Protein AF-A0A512B9Q3-F1 (afdb_monomer_lite)

Organism: NCBI:txid670293

Foldseek 3Di:
DVVVVLVVVVVVLVVVVVVVVVVCPDDDDDDPPPVVVVVSVVVVVVSVVVVVVVVVVVVVVVVVVVVVVVVVVVVVVPPPPPPPPPPPPDPVVVVVVVVVVVVVVVVVVVVVVVVVVVVVVVVVVVVVVCCVPPDPVSVVVVVVLVVVCVVPVVVSVVVVVVVVVVVVVVVVVVVVVVVVVVVVVVVVVVVVVVD

Secondary structure (DSSP, 8-state):
-HHHHHHHHHHHHHHHHHHHHHHTTS---SSSHHHHHHHHHHHHHHHHHHHHHHHHHHHHHHHHHHHHHHHHHHHHHT------------HHHHHHHHHHHHHHHHHHHHHHHHHHHHHHHHHHHHHHHHHHHS-HHHHHHHHHHHHHHHH-HHHHHHHHHHHHHHHHHHHHHHHHHHHHHHHHHHHHHHHHHT-

Structure (mmCIF, N/CA/C/O backbone):
data_AF-A0A512B9Q3-F1
#
_entry.id   AF-A0A512B9Q3-F1
#
loop_
_atom_site.group_PDB
_atom_site.id
_atom_site.type_symbol
_atom_site.label_atom_id
_atom_site.label_alt_id
_atom_site.label_comp_id
_atom_site.label_asym_id
_atom_site.label_entity_id
_atom_site.label_seq_id
_atom_site.pdbx_PDB_ins_code
_atom_site.Cartn_x
_atom_site.Cartn_y
_atom_site.Cartn_z
_atom_site.occupancy
_atom_site.B_iso_or_equiv
_atom_site.auth_seq_id
_atom_site.auth_comp_id
_atom_site.auth_asym_id
_atom_site.auth_atom_id
_atom_site.pdbx_PDB_model_num
ATOM 1 N N . MET A 1 1 ? 16.830 -40.766 -75.703 1.00 43.88 1 MET A N 1
ATOM 2 C CA . MET A 1 1 ? 15.771 -41.169 -76.665 1.00 43.88 1 MET A CA 1
ATOM 3 C C . MET A 1 1 ? 16.214 -41.085 -78.126 1.00 43.88 1 MET A C 1
ATOM 5 O O . MET A 1 1 ? 15.901 -42.007 -78.856 1.00 43.88 1 MET A O 1
ATOM 9 N N . SER A 1 2 ? 16.950 -40.052 -78.558 1.00 52.31 2 SER A N 1
ATOM 10 C CA . SER A 1 2 ? 17.391 -39.891 -79.963 1.00 52.31 2 SER A CA 1
ATOM 11 C C . SER A 1 2 ? 18.320 -41.014 -80.485 1.00 52.31 2 SER A C 1
ATOM 13 O O . SER A 1 2 ? 18.132 -41.499 -81.596 1.00 52.31 2 SER A O 1
ATOM 15 N N . GLU A 1 3 ? 19.253 -41.507 -79.665 1.00 50.19 3 GLU A N 1
ATOM 16 C CA . GLU A 1 3 ? 20.254 -42.517 -80.067 1.00 50.19 3 GLU A CA 1
ATOM 17 C C . GLU A 1 3 ? 19.651 -43.897 -80.381 1.00 50.19 3 GLU A C 1
ATOM 19 O O . GLU A 1 3 ? 20.016 -44.528 -81.366 1.00 50.19 3 GLU A O 1
ATOM 24 N N . VAL A 1 4 ? 18.645 -44.318 -79.606 1.00 58.59 4 VAL A N 1
ATOM 25 C CA . VAL A 1 4 ? 17.930 -45.589 -79.820 1.00 58.59 4 VAL A CA 1
ATOM 26 C C . VAL A 1 4 ? 17.150 -45.568 -81.137 1.00 58.59 4 VAL A C 1
ATOM 28 O O . VAL A 1 4 ? 17.077 -46.576 -81.832 1.00 58.59 4 VAL A O 1
ATOM 31 N N . VAL A 1 5 ? 16.593 -44.410 -81.504 1.00 59.00 5 VAL A N 1
ATOM 32 C CA . VAL A 1 5 ? 15.842 -44.242 -82.756 1.00 59.00 5 VAL A CA 1
ATOM 33 C C . VAL A 1 5 ? 16.787 -44.243 -83.956 1.00 59.00 5 VAL A C 1
ATOM 35 O O . VAL A 1 5 ? 16.483 -44.876 -84.962 1.00 59.00 5 VAL A O 1
ATOM 38 N N . LEU A 1 6 ? 17.947 -43.589 -83.846 1.00 63.03 6 LEU A N 1
ATOM 39 C CA . LEU A 1 6 ? 18.934 -43.568 -84.924 1.00 63.03 6 LEU A CA 1
ATOM 40 C C . LEU A 1 6 ? 19.531 -44.962 -85.166 1.00 63.03 6 LEU A C 1
ATOM 42 O O . LEU A 1 6 ? 19.603 -45.402 -86.310 1.00 63.03 6 LEU A O 1
ATOM 46 N N . GLN A 1 7 ? 19.877 -45.678 -84.092 1.00 66.00 7 GLN A N 1
ATOM 47 C CA . GLN A 1 7 ? 20.380 -47.050 -84.171 1.00 66.00 7 GLN A CA 1
ATOM 48 C C . GLN A 1 7 ? 19.337 -47.988 -84.797 1.00 66.00 7 GLN A C 1
ATOM 50 O O . GLN A 1 7 ? 19.653 -48.742 -85.711 1.00 66.00 7 GLN A O 1
ATOM 55 N N . ALA A 1 8 ? 18.067 -47.862 -84.399 1.00 67.06 8 ALA A N 1
ATOM 56 C CA . ALA A 1 8 ? 16.981 -48.655 -84.969 1.00 67.06 8 ALA A CA 1
ATOM 57 C C . ALA A 1 8 ? 16.758 -48.385 -86.469 1.00 67.06 8 ALA A C 1
ATOM 59 O O . ALA A 1 8 ? 16.378 -49.296 -87.202 1.00 67.06 8 ALA A O 1
ATOM 60 N N . ILE A 1 9 ? 16.989 -47.157 -86.946 1.00 68.50 9 ILE A N 1
ATOM 61 C CA . ILE A 1 9 ? 16.903 -46.831 -88.377 1.00 68.50 9 ILE A CA 1
ATOM 62 C C . ILE A 1 9 ? 18.059 -47.482 -89.149 1.00 68.50 9 ILE A C 1
ATOM 64 O O . ILE A 1 9 ? 17.819 -48.040 -90.219 1.00 68.50 9 ILE A O 1
ATOM 68 N N . VAL A 1 10 ? 19.280 -47.468 -88.603 1.00 71.69 10 VAL A N 1
ATOM 69 C CA . VAL A 1 10 ? 20.444 -48.125 -89.226 1.00 71.69 10 VAL A CA 1
ATOM 70 C C . VAL A 1 10 ? 20.232 -49.639 -89.322 1.00 71.69 10 VAL A C 1
ATOM 72 O O . VAL A 1 10 ? 20.366 -50.195 -90.411 1.00 71.69 10 VAL A O 1
ATOM 75 N N . ASP A 1 11 ? 19.786 -50.283 -88.241 1.00 73.25 11 ASP A N 1
ATOM 76 C CA . ASP A 1 11 ? 19.547 -51.733 -88.214 1.00 73.25 11 ASP A CA 1
ATOM 77 C C . ASP A 1 11 ? 18.433 -52.152 -89.197 1.00 73.25 11 ASP A C 1
ATOM 79 O O . ASP A 1 11 ? 18.493 -53.207 -89.836 1.00 73.25 11 ASP A O 1
ATOM 83 N N . LYS A 1 12 ? 17.395 -51.316 -89.363 1.00 70.56 12 LYS A N 1
ATOM 84 C CA . LYS A 1 12 ? 16.321 -51.566 -90.340 1.00 70.56 12 LYS A CA 1
ATOM 85 C C . LYS A 1 12 ? 16.788 -51.393 -91.783 1.00 70.56 12 LYS A C 1
ATOM 87 O O . LYS A 1 12 ? 16.313 -52.133 -92.641 1.00 70.56 12 LYS A O 1
ATOM 92 N N . LEU A 1 13 ? 17.703 -50.464 -92.058 1.00 66.62 13 LEU A N 1
ATOM 93 C CA . LEU A 1 13 ? 18.299 -50.311 -93.388 1.00 66.62 13 LEU A CA 1
ATOM 94 C C . LEU A 1 13 ? 19.193 -51.501 -93.752 1.00 66.62 13 LEU A C 1
ATOM 96 O O . LEU A 1 13 ? 19.110 -51.990 -94.876 1.00 66.62 13 LEU A O 1
ATOM 100 N N . GLU A 1 14 ? 19.981 -52.010 -92.806 1.00 71.44 14 GLU A N 1
ATOM 101 C CA . GLU A 1 14 ? 20.827 -53.189 -93.023 1.00 71.44 14 GLU A CA 1
ATOM 102 C C . GLU A 1 14 ? 19.984 -54.446 -93.304 1.00 71.44 14 GLU A C 1
ATOM 104 O O . GLU A 1 14 ? 20.275 -55.218 -94.217 1.00 71.44 14 GLU A O 1
ATOM 109 N N . ALA A 1 15 ? 18.851 -54.605 -92.611 1.00 70.56 15 ALA A N 1
ATOM 110 C CA . ALA A 1 15 ? 17.899 -55.677 -92.902 1.00 70.56 15 ALA A CA 1
ATOM 111 C C . ALA A 1 15 ? 17.284 -55.577 -94.316 1.00 70.56 15 ALA A C 1
ATOM 113 O O . ALA A 1 15 ? 17.034 -56.604 -94.951 1.00 70.56 15 ALA A O 1
ATOM 114 N N . ILE A 1 16 ? 17.050 -54.359 -94.821 1.00 67.56 16 ILE A N 1
ATOM 115 C CA . ILE A 1 16 ? 16.538 -54.117 -96.182 1.00 67.56 16 ILE A CA 1
ATOM 116 C C . ILE A 1 16 ? 17.620 -54.391 -97.236 1.00 67.56 16 ILE A C 1
ATOM 118 O O . ILE A 1 16 ? 17.315 -54.981 -98.270 1.00 67.56 16 ILE A O 1
ATOM 122 N N . GLU A 1 17 ? 18.878 -54.032 -96.970 1.00 67.56 17 GLU A N 1
ATOM 123 C CA . GLU A 1 17 ? 20.028 -54.342 -97.831 1.00 67.56 17 GLU A CA 1
ATOM 124 C C . GLU A 1 17 ? 20.200 -55.861 -97.998 1.00 67.56 17 GLU A C 1
ATOM 126 O O . GLU A 1 17 ? 20.280 -56.367 -99.120 1.00 67.56 17 GLU A O 1
ATOM 131 N N . ILE A 1 18 ? 20.136 -56.611 -96.894 1.00 70.12 18 ILE A N 1
ATOM 132 C CA . ILE A 1 18 ? 20.198 -58.079 -96.912 1.00 70.12 18 ILE A CA 1
ATOM 133 C C . ILE A 1 18 ? 18.991 -58.676 -97.658 1.00 70.12 18 ILE A C 1
ATOM 135 O O . ILE A 1 18 ? 19.144 -59.641 -98.411 1.00 70.12 18 ILE A O 1
ATOM 139 N N . ALA A 1 19 ? 17.791 -58.110 -97.489 1.00 64.94 19 ALA A N 1
ATOM 140 C CA . ALA A 1 19 ? 16.592 -58.563 -98.197 1.00 64.94 19 ALA A CA 1
ATOM 141 C C . ALA A 1 19 ? 16.677 -58.318 -99.716 1.00 64.94 19 ALA A C 1
ATOM 143 O O . ALA A 1 19 ? 16.311 -59.200 -100.494 1.00 64.94 19 ALA A O 1
ATOM 144 N N . LEU A 1 20 ? 17.218 -57.171 -100.139 1.00 61.47 20 LEU A N 1
ATOM 145 C CA . LEU A 1 20 ? 17.446 -56.835 -101.548 1.00 61.47 20 LEU A CA 1
ATOM 146 C C . LEU A 1 20 ? 18.509 -57.732 -102.191 1.00 61.47 20 LEU A C 1
ATOM 148 O O . LEU A 1 20 ? 18.285 -58.248 -103.285 1.00 61.47 20 LEU A O 1
ATOM 152 N N . LEU A 1 21 ? 19.616 -57.995 -101.490 1.00 61.91 21 LEU A N 1
ATOM 153 C CA . LEU A 1 21 ? 20.649 -58.929 -101.954 1.00 61.91 21 LEU A CA 1
ATOM 154 C C . LEU A 1 21 ? 20.102 -60.356 -102.107 1.00 61.91 21 LEU A C 1
ATOM 156 O O . LEU A 1 21 ? 20.464 -61.067 -103.043 1.00 61.91 21 LEU A O 1
ATOM 160 N N . LYS A 1 22 ? 19.181 -60.774 -101.229 1.00 59.09 22 LYS A N 1
ATOM 161 C CA . LYS A 1 22 ? 18.529 -62.088 -101.317 1.00 59.09 22 LYS A CA 1
ATOM 162 C C . LYS A 1 22 ? 17.537 -62.172 -102.486 1.00 59.09 22 LYS A C 1
ATOM 164 O O . LYS A 1 22 ? 17.421 -63.230 -103.104 1.00 59.09 22 LYS A O 1
ATOM 169 N N . GLN A 1 23 ? 16.865 -61.069 -102.824 1.00 50.94 23 GLN A N 1
ATOM 170 C CA . GLN A 1 23 ? 15.903 -60.985 -103.930 1.00 50.94 23 GLN A CA 1
ATOM 171 C C . GLN A 1 23 ? 16.568 -60.983 -105.323 1.00 50.94 23 GLN A C 1
ATOM 173 O O . GLN A 1 23 ? 15.924 -61.334 -106.307 1.00 50.94 23 GLN A O 1
ATOM 178 N N . GLN A 1 24 ? 17.869 -60.688 -105.407 1.00 49.75 24 GLN A N 1
ATOM 179 C CA . GLN A 1 24 ? 18.660 -60.641 -106.647 1.00 49.75 24 GLN A CA 1
ATOM 180 C C . GLN A 1 24 ? 19.065 -62.030 -107.208 1.00 49.75 24 GLN A C 1
ATOM 182 O O . GLN A 1 24 ? 19.808 -62.111 -108.182 1.00 49.75 24 GLN A O 1
ATOM 187 N N . THR A 1 25 ? 18.582 -63.139 -106.626 1.00 46.28 25 THR A N 1
ATOM 188 C CA . THR A 1 25 ? 18.919 -64.521 -107.042 1.00 46.28 25 THR A CA 1
ATOM 189 C C . THR A 1 25 ? 17.957 -65.161 -108.059 1.00 46.28 25 THR A C 1
ATOM 191 O O . THR A 1 25 ? 18.023 -66.370 -108.277 1.00 46.28 25 THR A O 1
ATOM 194 N N . MET A 1 26 ? 17.105 -64.390 -108.749 1.00 39.09 26 MET A N 1
ATOM 195 C CA . MET A 1 26 ? 16.390 -64.873 -109.944 1.00 39.09 26 MET A CA 1
ATOM 196 C C . MET A 1 26 ? 16.420 -63.851 -111.092 1.00 39.09 26 MET A C 1
ATOM 198 O O . MET A 1 26 ? 16.379 -62.650 -110.829 1.00 39.09 26 MET A O 1
ATOM 202 N N . PRO A 1 27 ? 16.550 -64.312 -112.353 1.00 49.66 27 PRO A N 1
ATOM 203 C CA . PRO A 1 27 ? 17.085 -63.504 -113.440 1.00 49.66 27 PRO A CA 1
ATOM 204 C C . PRO A 1 27 ? 15.973 -62.757 -114.178 1.00 49.66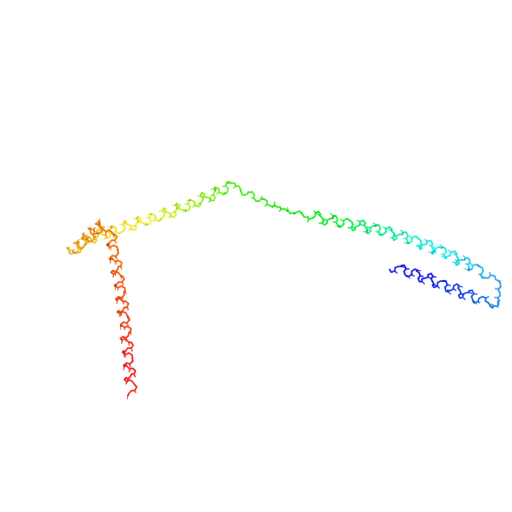 27 PRO A C 1
ATOM 206 O O . PRO A 1 27 ? 14.910 -63.330 -114.395 1.00 49.66 27 PRO A O 1
ATOM 209 N N . ILE A 1 28 ? 16.237 -61.511 -114.578 1.00 38.53 28 ILE A N 1
ATOM 210 C CA . ILE A 1 28 ? 15.938 -60.912 -115.894 1.00 38.53 28 ILE A CA 1
ATOM 211 C C . ILE A 1 28 ? 16.312 -59.417 -115.848 1.00 38.53 28 ILE A C 1
ATOM 213 O O . ILE A 1 28 ? 15.937 -58.692 -114.930 1.00 38.53 28 ILE A O 1
ATOM 217 N N . ASP A 1 29 ? 17.023 -59.026 -116.902 1.00 45.59 29 ASP A N 1
ATOM 218 C CA . ASP A 1 29 ? 17.392 -57.701 -117.407 1.00 45.59 29 ASP A CA 1
ATOM 219 C C . ASP A 1 29 ? 18.438 -56.851 -116.664 1.00 45.59 29 ASP A C 1
ATOM 221 O O . ASP A 1 29 ? 18.228 -56.241 -115.611 1.00 45.59 29 ASP A O 1
ATOM 225 N N . ASP A 1 30 ? 19.596 -56.815 -117.318 1.00 54.69 30 ASP A N 1
ATOM 226 C CA . ASP A 1 30 ? 20.801 -56.067 -117.020 1.00 54.69 30 ASP A CA 1
ATOM 227 C C . ASP A 1 30 ? 20.596 -54.573 -117.308 1.00 54.69 30 ASP A C 1
ATOM 229 O O . ASP A 1 30 ? 20.350 -54.198 -118.445 1.00 54.69 30 ASP A O 1
ATOM 233 N N . GLU A 1 31 ? 20.702 -53.730 -116.270 1.00 53.59 31 GLU A N 1
ATOM 234 C CA . GLU A 1 31 ? 21.380 -52.406 -116.277 1.00 53.59 31 GLU A CA 1
ATOM 235 C C . GLU A 1 31 ? 21.016 -51.536 -115.057 1.00 53.59 31 GLU A C 1
ATOM 237 O O . GLU A 1 31 ? 21.738 -50.602 -114.707 1.00 53.59 31 GLU A O 1
ATOM 242 N N . VAL A 1 32 ? 19.955 -51.867 -114.317 1.00 53.91 32 VAL A N 1
ATOM 243 C CA . VAL A 1 32 ? 19.496 -51.073 -113.159 1.00 53.91 32 VAL A CA 1
ATOM 244 C C . VAL A 1 32 ? 20.139 -51.403 -111.779 1.00 53.91 32 VAL A C 1
ATOM 246 O O . VAL A 1 32 ? 20.160 -50.498 -110.939 1.00 53.91 32 VAL A O 1
ATOM 249 N N . PRO A 1 33 ? 20.761 -52.572 -111.474 1.00 54.31 33 PRO A N 1
ATOM 250 C CA . PRO A 1 33 ? 21.108 -52.899 -110.075 1.00 54.31 33 PRO A CA 1
ATOM 251 C C . PRO A 1 33 ? 22.341 -52.199 -109.474 1.00 54.31 33 PRO A C 1
ATOM 253 O O . PRO A 1 33 ? 22.477 -52.142 -108.255 1.00 54.31 33 PRO A O 1
ATOM 256 N N . ARG A 1 34 ? 23.282 -51.685 -110.282 1.00 54.81 34 ARG A N 1
ATOM 257 C CA . ARG A 1 34 ? 24.539 -51.106 -109.750 1.00 54.81 34 ARG A CA 1
ATOM 258 C C . ARG A 1 34 ? 24.396 -49.654 -109.297 1.00 54.81 34 ARG A C 1
ATOM 260 O O . ARG A 1 34 ? 25.050 -49.239 -108.347 1.00 54.81 34 ARG A O 1
ATOM 267 N N . SER A 1 35 ? 23.525 -48.881 -109.946 1.00 56.81 35 SER A N 1
ATOM 268 C CA . SER A 1 35 ? 23.349 -47.457 -109.628 1.00 56.81 35 SER A CA 1
ATOM 269 C C . SER A 1 35 ? 22.610 -47.228 -108.304 1.00 56.81 35 SER A C 1
ATOM 271 O O . SER A 1 35 ? 22.825 -46.214 -107.641 1.00 56.81 35 SER A O 1
ATOM 273 N N . THR A 1 36 ? 21.764 -48.176 -107.895 1.00 56.41 36 THR A N 1
ATOM 274 C CA . THR A 1 36 ? 21.015 -48.135 -106.635 1.00 56.41 36 THR A CA 1
ATOM 275 C C . THR A 1 36 ? 21.877 -48.547 -105.445 1.00 56.41 36 THR A C 1
ATOM 277 O O . THR A 1 36 ? 21.804 -47.886 -104.413 1.00 56.41 36 THR A O 1
ATOM 280 N N . LEU A 1 37 ? 22.760 -49.541 -105.602 1.00 59.69 37 LEU A N 1
ATOM 281 C CA . LEU A 1 37 ? 23.738 -49.930 -104.576 1.00 59.69 37 LEU A CA 1
ATOM 282 C C . LEU A 1 37 ? 24.722 -48.796 -104.258 1.00 59.69 37 LEU A C 1
ATOM 284 O O . LEU A 1 37 ? 24.923 -48.473 -103.092 1.00 59.69 37 LEU A O 1
ATOM 288 N N . ILE A 1 38 ? 25.249 -48.115 -105.280 1.00 63.12 38 ILE A N 1
ATOM 289 C CA . ILE A 1 38 ? 26.175 -46.983 -105.090 1.00 63.12 38 ILE A CA 1
ATOM 290 C C . ILE A 1 38 ? 25.481 -45.809 -104.380 1.00 63.12 38 ILE A C 1
ATOM 292 O O . ILE A 1 38 ? 26.069 -45.165 -103.513 1.00 63.12 38 ILE A O 1
ATOM 296 N N . LYS A 1 39 ? 24.209 -45.535 -104.704 1.00 64.19 39 LYS A N 1
ATOM 297 C CA . LYS A 1 39 ? 23.420 -44.500 -104.013 1.00 64.19 39 LYS A CA 1
ATOM 298 C C . LYS A 1 39 ? 23.115 -44.877 -102.563 1.00 64.19 39 LYS A C 1
ATOM 300 O O . LYS A 1 39 ? 23.088 -43.996 -101.710 1.00 64.19 39 LYS A O 1
ATOM 305 N N . LEU A 1 40 ? 22.907 -46.162 -102.280 1.00 64.50 40 LEU A N 1
ATOM 306 C CA . LEU A 1 40 ? 22.665 -46.655 -100.927 1.00 64.50 40 LEU A CA 1
ATOM 307 C C . LEU A 1 40 ? 23.931 -46.563 -100.065 1.00 64.50 40 LEU A C 1
ATOM 309 O O . LEU A 1 40 ? 23.864 -46.116 -98.923 1.00 64.50 40 LEU A O 1
ATOM 313 N N . GLU A 1 41 ? 25.088 -46.909 -100.626 1.00 66.00 41 GLU A N 1
ATOM 314 C CA . GLU A 1 41 ? 26.382 -46.809 -99.948 1.00 66.00 41 GLU A CA 1
ATOM 315 C C . GLU A 1 41 ? 26.772 -45.344 -99.686 1.00 66.00 41 GLU A C 1
ATOM 317 O O . GLU A 1 41 ? 27.179 -44.994 -98.574 1.00 66.00 41 GLU A O 1
ATOM 322 N N . ALA A 1 42 ? 26.526 -44.456 -100.657 1.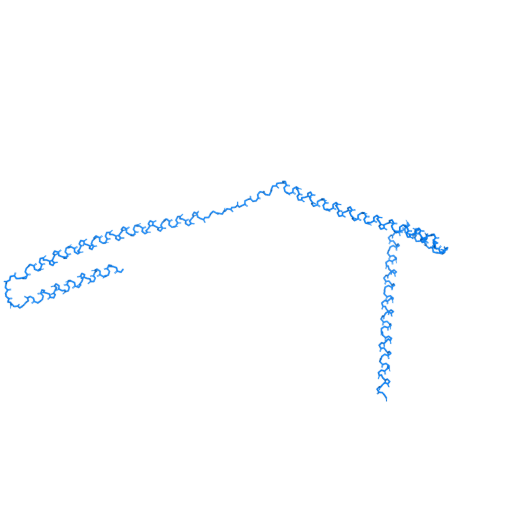00 68.69 42 ALA A N 1
ATOM 323 C CA . ALA A 1 42 ? 26.674 -43.014 -100.475 1.00 68.69 42 ALA A CA 1
ATOM 324 C C . ALA A 1 42 ? 25.764 -42.494 -99.346 1.00 68.69 42 ALA A C 1
ATOM 326 O O . ALA A 1 42 ? 26.239 -41.810 -98.439 1.00 68.69 42 ALA A O 1
ATOM 327 N N . PHE A 1 43 ? 24.492 -42.898 -99.320 1.00 67.94 43 PHE A N 1
ATOM 328 C CA . PHE A 1 43 ? 23.545 -42.488 -98.279 1.00 67.94 43 PHE A CA 1
ATOM 329 C C . PHE A 1 43 ? 23.902 -43.046 -96.888 1.00 67.94 43 PHE A C 1
ATOM 331 O O . PHE A 1 43 ? 23.774 -42.348 -95.882 1.00 67.94 43 PHE A O 1
ATOM 338 N N . LYS A 1 44 ? 24.429 -44.276 -96.813 1.00 67.50 44 LYS A N 1
ATOM 339 C CA . LYS A 1 44 ? 24.964 -44.878 -95.578 1.00 67.50 44 LYS A CA 1
ATOM 340 C C . LYS A 1 44 ? 26.159 -44.087 -95.042 1.00 67.50 44 LYS A C 1
ATOM 342 O O . LYS A 1 44 ? 26.257 -43.869 -93.835 1.00 67.50 44 LYS A O 1
ATOM 347 N N . SER A 1 45 ? 27.040 -43.623 -95.928 1.00 68.00 45 SER A N 1
ATOM 348 C CA . SER A 1 45 ? 28.192 -42.798 -95.548 1.00 68.00 45 SER A CA 1
ATOM 349 C C . SER A 1 45 ? 27.790 -41.394 -95.070 1.00 68.00 45 SER A C 1
ATOM 351 O O . SER A 1 45 ? 28.377 -40.868 -94.125 1.00 68.00 45 SER A O 1
ATOM 353 N N . GLU A 1 46 ? 26.729 -40.814 -95.638 1.00 70.94 46 GLU A N 1
ATOM 354 C CA . GLU A 1 46 ? 26.166 -39.545 -95.167 1.00 70.94 46 GLU A CA 1
ATOM 355 C C . GLU A 1 46 ? 25.493 -39.701 -93.798 1.00 70.94 46 GLU A C 1
ATOM 357 O O . GLU A 1 46 ? 25.714 -38.885 -92.899 1.00 70.94 46 GLU A O 1
ATOM 362 N N . LEU A 1 47 ? 24.737 -40.783 -93.591 1.00 61.56 47 LEU A N 1
ATOM 363 C CA . LEU A 1 47 ? 24.120 -41.099 -92.301 1.00 61.56 47 LEU A CA 1
ATOM 364 C C . LEU A 1 47 ? 25.158 -41.364 -91.209 1.00 61.56 47 LEU A C 1
ATOM 366 O O . LEU A 1 47 ? 24.968 -40.907 -90.082 1.00 61.56 47 LEU A O 1
ATOM 370 N N . SER A 1 48 ? 26.266 -42.042 -91.521 1.00 61.69 48 SER A N 1
ATOM 371 C CA . SER A 1 48 ? 27.343 -42.268 -90.550 1.00 61.69 48 SER A CA 1
ATOM 372 C C . SER A 1 48 ? 28.065 -40.966 -90.187 1.00 61.69 48 SER A C 1
ATOM 374 O O . SER A 1 48 ? 28.365 -40.744 -89.012 1.00 61.69 48 SER A O 1
ATOM 376 N N . MET A 1 49 ? 28.251 -40.049 -91.145 1.00 67.38 49 MET A N 1
ATOM 377 C CA . MET A 1 49 ? 28.772 -38.707 -90.871 1.00 67.38 49 MET A CA 1
ATOM 378 C C . MET A 1 49 ? 27.818 -37.875 -90.008 1.00 67.38 49 MET A C 1
ATOM 380 O O . MET A 1 49 ? 28.263 -37.187 -89.086 1.00 67.38 49 MET A O 1
ATOM 384 N N . ILE A 1 50 ? 26.50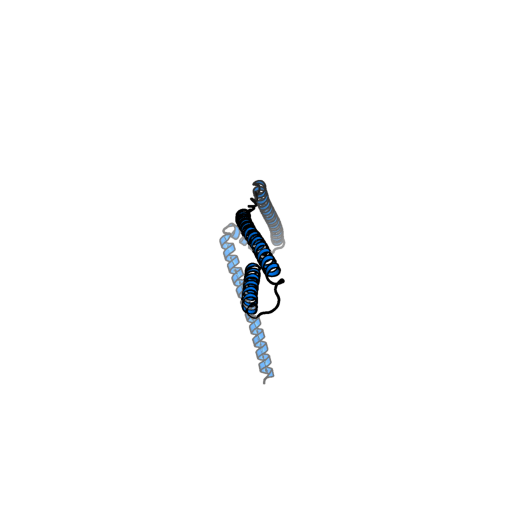9 -37.948 -90.259 1.00 63.56 50 ILE A N 1
ATOM 385 C CA . ILE A 1 50 ? 25.501 -37.262 -89.441 1.00 63.56 50 ILE A CA 1
ATOM 386 C C . ILE A 1 50 ? 25.457 -37.868 -88.033 1.00 63.56 50 ILE A C 1
ATOM 388 O O . ILE A 1 50 ? 25.459 -37.120 -87.056 1.00 63.56 50 ILE A O 1
ATOM 392 N N . ALA A 1 51 ? 25.504 -39.196 -87.906 1.00 61.56 51 ALA A N 1
ATOM 393 C CA . ALA A 1 51 ? 25.568 -39.886 -86.622 1.00 61.56 51 ALA A CA 1
ATOM 394 C C . ALA A 1 51 ? 26.827 -39.493 -85.832 1.00 61.56 51 ALA A C 1
ATOM 396 O O . ALA A 1 51 ? 26.732 -39.169 -84.649 1.00 61.56 51 ALA A O 1
ATOM 397 N N . ALA A 1 52 ? 27.989 -39.423 -86.489 1.00 64.44 52 ALA A N 1
ATOM 398 C CA . ALA A 1 52 ? 29.229 -38.954 -85.876 1.00 64.44 52 ALA A CA 1
ATOM 399 C C . ALA A 1 52 ? 29.122 -37.490 -85.415 1.00 64.44 52 ALA A C 1
ATOM 401 O O . ALA A 1 52 ? 29.515 -37.160 -84.297 1.00 64.44 52 ALA A O 1
ATOM 402 N N . LYS A 1 53 ? 28.518 -36.613 -86.225 1.00 65.44 53 LYS A N 1
ATOM 403 C CA . LYS A 1 53 ? 28.316 -35.196 -85.887 1.00 65.44 53 LYS A CA 1
ATOM 404 C C . LYS A 1 53 ? 27.339 -34.998 -84.720 1.00 65.44 53 LYS A C 1
ATOM 406 O O . LYS A 1 53 ? 27.563 -34.130 -83.878 1.00 65.44 53 LYS A O 1
ATOM 411 N N . VAL A 1 54 ? 26.292 -35.819 -84.633 1.00 62.84 54 VAL A N 1
ATOM 412 C CA . VAL A 1 54 ? 25.355 -35.844 -83.496 1.00 62.84 54 VAL A CA 1
ATOM 413 C C . VAL A 1 54 ? 26.044 -36.366 -82.233 1.00 62.84 54 VAL A C 1
ATOM 415 O O . VAL A 1 54 ? 25.869 -35.789 -81.161 1.00 62.84 54 VAL A O 1
ATOM 418 N N . ARG A 1 55 ? 26.892 -37.394 -82.353 1.00 60.03 55 ARG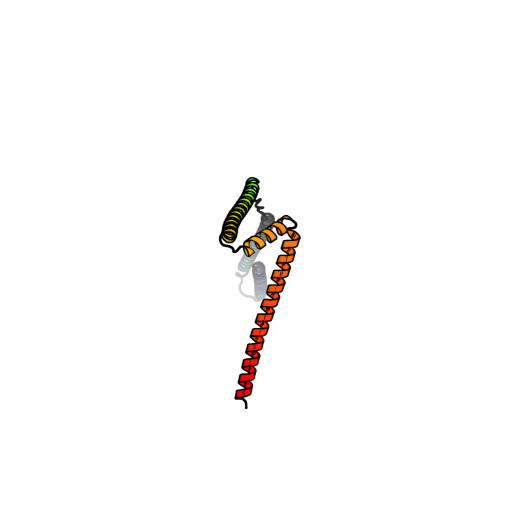 A N 1
ATOM 419 C CA . ARG A 1 55 ? 27.667 -37.946 -81.233 1.00 60.03 55 ARG A CA 1
ATOM 420 C C . ARG A 1 55 ? 28.633 -36.910 -80.640 1.00 60.03 55 ARG A C 1
ATOM 422 O O . ARG A 1 55 ? 28.662 -36.736 -79.426 1.00 60.03 55 ARG A O 1
ATOM 429 N N . ILE A 1 56 ? 29.299 -36.127 -81.493 1.00 60.03 56 ILE A N 1
ATOM 430 C CA . ILE A 1 56 ? 30.160 -34.995 -81.093 1.00 60.03 56 ILE A CA 1
ATOM 431 C C . ILE A 1 56 ? 29.353 -33.872 -80.411 1.00 60.03 56 ILE A C 1
ATOM 433 O O . ILE A 1 56 ? 29.846 -33.197 -79.507 1.00 60.03 56 ILE A O 1
ATOM 437 N N . SER A 1 57 ? 28.094 -33.660 -80.809 1.00 64.31 57 SER A N 1
ATOM 438 C CA . SER A 1 57 ? 27.225 -32.662 -80.171 1.00 64.31 57 SER A CA 1
ATOM 439 C C . SER A 1 57 ? 26.811 -33.054 -78.749 1.00 64.31 57 SER A C 1
ATOM 441 O O . SER A 1 57 ? 26.602 -32.167 -77.924 1.00 64.31 57 SER A O 1
ATOM 443 N N . ASN A 1 58 ? 26.700 -34.350 -78.445 1.00 64.56 58 ASN A N 1
ATOM 444 C CA . ASN A 1 58 ? 26.329 -34.823 -77.109 1.00 64.56 58 ASN A CA 1
ATOM 445 C C . ASN A 1 58 ? 27.474 -34.696 -76.097 1.00 64.56 58 ASN A C 1
ATOM 447 O O . ASN A 1 58 ? 27.217 -34.336 -74.953 1.00 64.56 58 ASN A O 1
ATOM 451 N N . GLU A 1 59 ? 28.730 -34.900 -76.507 1.00 69.06 59 GLU A N 1
ATOM 452 C CA . GLU A 1 59 ? 29.890 -34.638 -75.636 1.00 69.06 59 GLU A CA 1
ATOM 453 C C . GLU A 1 59 ? 29.951 -33.165 -75.215 1.00 69.06 59 GLU A C 1
ATOM 455 O O . GLU A 1 59 ? 30.123 -32.861 -74.037 1.00 69.06 59 GLU A O 1
ATOM 460 N N . ARG A 1 60 ? 29.690 -32.241 -76.151 1.00 67.19 60 ARG A N 1
ATOM 461 C CA . ARG A 1 60 ? 29.611 -30.805 -75.838 1.00 67.19 60 ARG A CA 1
ATOM 462 C C . ARG A 1 60 ? 28.441 -30.461 -74.917 1.00 67.19 60 ARG A C 1
ATOM 464 O O . ARG A 1 60 ? 28.575 -29.580 -74.076 1.00 67.19 60 ARG A O 1
ATOM 471 N N . LEU A 1 61 ? 27.297 -31.132 -75.061 1.00 64.75 61 LEU A N 1
ATOM 472 C CA . LEU A 1 61 ? 26.151 -30.932 -74.167 1.00 64.75 61 LEU A CA 1
ATOM 473 C C . LEU A 1 61 ? 26.429 -31.457 -72.756 1.00 64.75 61 LEU A C 1
ATOM 475 O O . LEU A 1 61 ? 26.031 -30.806 -71.795 1.00 64.75 61 LEU A O 1
ATOM 479 N N . ASN A 1 62 ? 27.144 -32.575 -72.628 1.00 69.75 62 ASN A N 1
ATOM 480 C CA . ASN A 1 62 ? 27.564 -33.101 -71.330 1.00 69.75 62 ASN A CA 1
ATOM 481 C C . ASN A 1 62 ? 28.570 -32.170 -70.642 1.00 69.75 62 ASN A C 1
ATOM 483 O O . ASN A 1 62 ? 28.421 -31.896 -69.457 1.00 69.75 62 ASN A O 1
ATOM 487 N N . GLU A 1 63 ? 29.521 -31.601 -71.388 1.00 76.81 63 GLU A N 1
ATOM 488 C CA . GLU A 1 63 ? 30.460 -30.609 -70.850 1.00 76.81 63 GLU A CA 1
ATOM 489 C C . GLU A 1 63 ? 29.736 -29.333 -70.378 1.00 76.81 63 GLU A C 1
ATOM 491 O O . GLU A 1 63 ? 30.066 -28.755 -69.341 1.00 76.81 63 GLU A O 1
ATOM 496 N N . ILE A 1 64 ? 28.709 -28.893 -71.113 1.00 73.88 64 ILE A N 1
ATOM 497 C CA . ILE A 1 64 ? 27.869 -27.761 -70.699 1.00 73.88 64 ILE A CA 1
ATOM 498 C C . ILE A 1 64 ? 27.069 -28.112 -69.438 1.00 73.88 64 ILE A C 1
ATOM 500 O O . ILE A 1 64 ? 26.960 -27.267 -68.549 1.00 73.88 64 ILE A O 1
ATOM 504 N N . TRP A 1 65 ? 26.547 -29.337 -69.334 1.00 73.06 65 TRP A N 1
ATOM 505 C CA . TRP A 1 65 ? 25.838 -29.813 -68.144 1.00 73.06 65 TRP A CA 1
ATOM 506 C C . TRP A 1 65 ? 26.739 -29.867 -66.910 1.00 73.06 65 TRP A C 1
ATOM 508 O O . TRP A 1 65 ? 26.352 -29.328 -65.877 1.00 73.06 65 TRP A O 1
ATOM 518 N N . GLU A 1 66 ? 27.952 -30.415 -67.018 1.00 77.06 66 GLU A N 1
ATOM 519 C CA . GLU A 1 66 ? 28.920 -30.427 -65.911 1.00 77.06 66 GLU A CA 1
ATOM 520 C C . GLU A 1 66 ? 29.298 -29.011 -65.464 1.00 77.06 66 GLU A C 1
ATOM 522 O O . GLU A 1 66 ? 29.346 -28.713 -64.267 1.00 77.06 66 GLU A O 1
ATOM 527 N N . ARG A 1 67 ? 29.519 -28.096 -66.418 1.00 78.88 67 ARG A N 1
ATOM 528 C CA . ARG A 1 67 ? 29.793 -26.692 -66.090 1.00 78.88 67 ARG A CA 1
ATOM 529 C C . ARG A 1 67 ? 28.602 -26.061 -6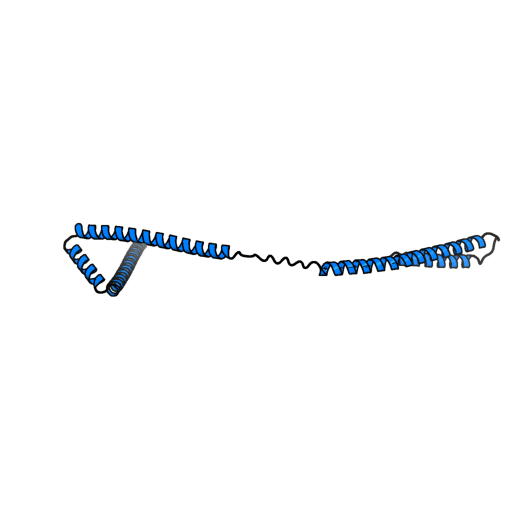5.375 1.00 78.88 67 ARG A C 1
ATOM 531 O O . ARG A 1 67 ? 28.806 -25.388 -64.367 1.00 78.88 67 ARG A O 1
ATOM 538 N N . LEU A 1 68 ? 27.378 -26.287 -65.851 1.00 75.50 68 LEU A N 1
ATOM 539 C CA . LEU A 1 68 ? 26.165 -25.741 -65.242 1.00 75.50 68 LEU A CA 1
ATOM 540 C C . LEU A 1 68 ? 25.974 -26.241 -63.804 1.00 75.50 68 LEU A C 1
ATOM 542 O O . LEU A 1 68 ? 25.693 -25.434 -62.918 1.00 75.50 68 LEU A O 1
ATOM 546 N N . ASP A 1 69 ? 26.206 -27.530 -63.561 1.00 76.00 69 ASP A N 1
ATOM 547 C CA . ASP A 1 69 ? 26.079 -28.135 -62.234 1.00 76.00 69 ASP A CA 1
ATOM 548 C C . ASP A 1 69 ? 27.123 -27.563 -61.258 1.00 76.00 69 ASP A C 1
ATOM 550 O O . ASP A 1 69 ? 26.802 -27.176 -60.132 1.00 76.00 69 ASP A O 1
ATOM 554 N N . SER A 1 70 ? 28.358 -27.348 -61.733 1.00 75.12 70 SER A N 1
ATOM 555 C CA . SER A 1 70 ? 29.415 -26.702 -60.939 1.00 75.12 70 SER A CA 1
ATOM 556 C C . SER A 1 70 ? 29.093 -25.246 -60.564 1.00 75.12 70 SER A C 1
ATOM 558 O O . SER A 1 70 ? 29.432 -24.791 -59.467 1.00 75.12 70 SER A O 1
ATOM 560 N N . TYR A 1 71 ? 28.396 -24.507 -61.437 1.00 68.19 71 TYR A N 1
ATOM 561 C CA . TYR A 1 71 ? 27.957 -23.140 -61.150 1.00 68.19 71 TYR A CA 1
ATOM 562 C C . TYR A 1 71 ? 26.801 -23.095 -60.147 1.00 68.19 71 TYR A C 1
ATOM 564 O O . TYR A 1 71 ? 26.750 -22.169 -59.336 1.00 68.19 71 TYR A O 1
ATOM 572 N N . ILE A 1 72 ? 25.894 -24.075 -60.177 1.00 66.44 72 ILE A N 1
ATOM 573 C CA . ILE A 1 72 ? 24.784 -24.176 -59.220 1.00 66.44 72 ILE A CA 1
ATOM 574 C C . ILE A 1 72 ? 25.322 -24.519 -57.826 1.00 66.44 72 ILE A C 1
ATOM 576 O O . ILE A 1 72 ? 25.010 -23.810 -56.869 1.00 66.44 72 ILE A O 1
ATOM 580 N N . LEU A 1 73 ? 26.220 -25.503 -57.721 1.00 64.12 73 LEU A N 1
ATOM 581 C CA . LEU A 1 73 ? 26.860 -25.888 -56.456 1.00 64.12 73 LEU A CA 1
ATOM 582 C C . LEU A 1 73 ? 27.624 -24.724 -55.807 1.00 64.12 73 LEU A C 1
ATOM 584 O O . LEU A 1 73 ? 27.496 -24.472 -54.610 1.00 64.12 73 LEU A O 1
ATOM 588 N N . LYS A 1 74 ? 28.366 -23.953 -56.611 1.00 64.06 74 LYS A N 1
ATOM 589 C CA . LYS A 1 74 ? 29.115 -22.781 -56.132 1.00 64.06 74 LYS A CA 1
ATOM 590 C C . LYS A 1 74 ? 28.210 -21.615 -55.714 1.00 64.06 74 LYS A C 1
ATOM 592 O O . LYS A 1 74 ? 28.626 -20.752 -54.940 1.00 64.06 74 LYS A O 1
ATOM 597 N N . ARG A 1 75 ? 26.976 -21.565 -56.227 1.00 56.78 75 ARG A N 1
ATOM 598 C CA . ARG A 1 75 ? 25.990 -20.541 -55.866 1.00 56.78 75 ARG A CA 1
ATOM 599 C C . ARG A 1 75 ? 25.391 -20.803 -54.489 1.00 56.78 75 ARG A C 1
ATOM 601 O O . ARG A 1 75 ? 25.277 -19.854 -53.718 1.00 56.78 75 ARG A O 1
ATOM 608 N N . ASP A 1 76 ? 25.064 -22.051 -54.166 1.00 56.91 76 ASP A N 1
ATOM 609 C CA . ASP A 1 76 ? 24.460 -22.399 -52.871 1.00 56.91 76 ASP A CA 1
ATOM 610 C C . ASP A 1 76 ? 25.418 -22.187 -51.689 1.00 56.91 76 ASP A C 1
ATOM 612 O O . ASP A 1 76 ? 24.985 -21.831 -50.592 1.00 56.91 76 ASP A O 1
ATOM 616 N N . GLU A 1 77 ? 26.730 -22.289 -51.911 1.00 57.41 77 GLU A N 1
ATOM 617 C CA . GLU A 1 77 ? 27.736 -22.025 -50.875 1.00 57.41 77 GLU A CA 1
ATOM 618 C C . GLU A 1 77 ? 27.840 -20.527 -50.506 1.00 57.41 77 GLU A C 1
ATOM 620 O O . GLU A 1 77 ? 28.150 -20.175 -49.366 1.00 57.41 77 GLU A O 1
ATOM 625 N N . HIS A 1 78 ? 27.503 -19.623 -51.436 1.00 52.25 78 HIS A N 1
ATOM 626 C CA . HIS A 1 78 ? 27.640 -18.171 -51.263 1.00 52.25 78 HIS A CA 1
ATOM 627 C C . HIS A 1 78 ? 26.370 -17.445 -50.771 1.00 52.25 78 HIS A C 1
ATOM 629 O O . HIS A 1 78 ? 26.410 -16.231 -50.563 1.00 52.25 78 HIS A O 1
ATOM 635 N N . VAL A 1 79 ? 25.256 -18.149 -50.524 1.00 56.00 79 VAL A N 1
ATOM 636 C CA . VAL A 1 79 ? 23.989 -17.558 -50.027 1.00 56.00 79 VAL A CA 1
ATOM 637 C C . VAL A 1 79 ? 23.760 -17.890 -48.544 1.00 56.00 79 VAL A C 1
ATOM 639 O O . VAL A 1 79 ? 22.672 -18.241 -48.100 1.00 56.00 79 VAL A O 1
ATOM 642 N N . LYS A 1 80 ? 24.798 -17.722 -47.722 1.00 54.47 80 LYS A N 1
ATOM 643 C CA . LYS A 1 80 ? 24.662 -17.532 -46.267 1.00 54.47 80 LYS A CA 1
ATOM 644 C C . LYS A 1 80 ? 25.116 -16.127 -45.883 1.00 54.47 80 LYS A C 1
ATOM 646 O O . LYS A 1 80 ? 26.010 -15.941 -45.067 1.00 54.47 80 LYS A O 1
ATOM 651 N N . ASN A 1 81 ? 24.460 -15.114 -46.442 1.00 57.03 81 ASN A N 1
ATOM 652 C CA . ASN A 1 81 ? 24.522 -13.769 -45.875 1.00 57.03 81 ASN A CA 1
ATOM 653 C C . ASN A 1 81 ? 23.633 -13.732 -44.626 1.00 57.03 81 ASN A C 1
ATOM 655 O O . ASN A 1 81 ? 22.497 -13.264 -44.665 1.00 57.03 81 ASN A O 1
ATOM 659 N N . SER A 1 82 ? 24.135 -14.252 -43.504 1.00 55.53 82 SER A N 1
ATOM 660 C CA . SER A 1 82 ? 23.561 -13.939 -42.199 1.00 55.53 82 SER A CA 1
ATOM 661 C C . SER A 1 82 ? 23.836 -12.463 -41.921 1.00 55.53 82 SER A C 1
ATOM 663 O O . SER A 1 82 ? 24.909 -12.099 -41.444 1.00 55.53 82 SER A O 1
ATOM 665 N N . VAL A 1 83 ? 22.884 -11.599 -42.266 1.00 61.47 83 VAL A N 1
ATOM 666 C CA . VAL A 1 83 ? 22.902 -10.193 -41.861 1.00 61.47 83 VAL A CA 1
ATOM 667 C C . VAL A 1 83 ? 22.664 -10.163 -40.353 1.00 61.47 83 VAL A C 1
ATOM 669 O O . VAL A 1 83 ? 21.530 -10.157 -39.877 1.00 61.47 83 VAL A O 1
ATOM 672 N N . THR A 1 84 ? 23.743 -10.202 -39.575 1.00 58.56 84 THR A N 1
ATOM 673 C CA . THR A 1 84 ? 23.705 -9.907 -38.146 1.00 58.56 84 THR A CA 1
ATOM 674 C C . THR A 1 84 ? 23.426 -8.418 -37.982 1.00 58.56 84 THR A C 1
ATOM 676 O O . THR A 1 84 ? 24.325 -7.581 -38.045 1.00 58.56 84 THR A O 1
ATOM 679 N N . TYR A 1 85 ? 22.157 -8.067 -37.771 1.00 59.53 85 TYR A N 1
ATOM 680 C CA . TYR A 1 85 ? 21.778 -6.741 -37.296 1.00 59.53 85 TYR A CA 1
ATOM 681 C C . TYR A 1 85 ? 22.342 -6.556 -35.886 1.00 59.53 85 TYR A C 1
ATOM 683 O O . TYR A 1 85 ? 21.710 -6.899 -34.887 1.00 59.53 85 TYR A O 1
ATOM 691 N N . HIS A 1 86 ? 23.554 -6.020 -35.788 1.00 57.69 86 HIS A N 1
ATOM 692 C CA . HIS A 1 86 ? 24.066 -5.509 -34.529 1.00 57.69 86 HIS A CA 1
ATOM 693 C C . HIS A 1 86 ? 23.247 -4.266 -34.174 1.00 57.69 86 HIS A C 1
ATOM 695 O O . HIS A 1 86 ? 23.573 -3.155 -34.589 1.00 57.69 86 HIS A O 1
ATOM 701 N N . LEU A 1 87 ? 22.154 -4.447 -33.422 1.00 60.91 87 LEU A N 1
ATOM 702 C CA . LEU A 1 87 ? 21.489 -3.339 -32.744 1.00 60.91 87 LEU A CA 1
ATOM 703 C C . LEU A 1 87 ? 22.506 -2.736 -31.769 1.00 60.91 87 LEU A C 1
ATOM 705 O O . LEU A 1 87 ? 22.660 -3.185 -30.631 1.00 60.91 87 LEU A O 1
ATOM 709 N N . HIS A 1 88 ? 23.219 -1.708 -32.221 1.00 61.94 88 HIS A N 1
ATOM 710 C CA . HIS A 1 88 ? 23.968 -0.818 -31.353 1.00 61.94 88 HIS A CA 1
ATOM 711 C C . HIS A 1 88 ? 22.953 -0.051 -30.503 1.00 61.94 88 HIS A C 1
ATOM 713 O O . HIS A 1 88 ? 22.559 1.070 -30.813 1.00 61.94 88 HIS A O 1
ATOM 719 N N . LEU A 1 89 ? 22.490 -0.683 -29.420 1.00 60.78 89 LEU A N 1
ATOM 720 C CA . LEU A 1 89 ? 21.759 -0.010 -28.357 1.00 60.78 89 LEU A CA 1
ATOM 721 C C . LEU A 1 89 ? 22.705 1.032 -27.769 1.00 60.78 89 LEU A C 1
ATOM 723 O O . LEU A 1 89 ? 23.565 0.722 -26.940 1.00 60.78 89 LEU A O 1
ATOM 727 N N . ASN A 1 90 ? 22.576 2.260 -28.269 1.00 77.44 90 ASN A N 1
ATOM 728 C CA . ASN A 1 90 ? 23.384 3.396 -27.870 1.00 77.44 90 ASN A CA 1
ATOM 729 C C . ASN A 1 90 ? 23.411 3.480 -26.346 1.00 77.44 90 ASN A C 1
ATOM 731 O O . ASN A 1 90 ? 22.370 3.419 -25.690 1.00 77.44 90 ASN A O 1
ATOM 735 N N . LYS A 1 91 ? 24.606 3.654 -25.770 1.00 81.31 91 LYS A N 1
ATOM 736 C CA . LYS A 1 91 ? 24.784 3.828 -24.316 1.00 81.31 91 LYS A CA 1
ATOM 737 C C . LYS A 1 91 ? 23.859 4.928 -23.768 1.00 81.31 91 LYS A C 1
ATOM 739 O O . LYS A 1 91 ? 23.330 4.796 -22.671 1.00 81.31 91 LYS A O 1
ATOM 744 N N . SER A 1 92 ? 23.586 5.943 -24.591 1.00 82.25 92 SER A N 1
ATOM 745 C CA . SER A 1 92 ? 22.614 7.011 -24.336 1.00 82.25 92 SER A CA 1
ATOM 746 C C . SER A 1 92 ? 21.187 6.503 -24.072 1.00 82.25 92 SER A C 1
ATOM 748 O O . SER A 1 92 ? 20.550 6.971 -23.135 1.00 82.25 92 SER A O 1
ATOM 750 N N . LEU A 1 93 ? 20.700 5.494 -24.805 1.00 87.19 93 LEU A N 1
ATOM 751 C CA . LEU A 1 93 ? 19.348 4.954 -24.624 1.00 87.19 93 LEU A CA 1
ATOM 752 C C . LEU A 1 93 ? 19.209 4.201 -23.294 1.00 87.19 93 LEU A C 1
ATOM 754 O O . LEU A 1 93 ? 18.181 4.305 -22.634 1.00 87.19 93 LEU A O 1
ATOM 758 N N . ARG A 1 94 ? 20.268 3.511 -22.847 1.00 87.06 94 ARG A N 1
ATOM 759 C CA . ARG A 1 94 ? 20.294 2.867 -21.520 1.00 87.06 94 ARG A CA 1
ATOM 760 C C . ARG A 1 94 ? 20.259 3.896 -20.392 1.00 87.06 94 ARG A C 1
ATOM 762 O O . ARG A 1 94 ? 19.527 3.713 -19.427 1.00 87.06 94 ARG A O 1
ATOM 769 N N . ILE A 1 95 ? 21.022 4.981 -20.534 1.00 91.56 95 ILE A N 1
ATOM 770 C CA . ILE A 1 95 ? 21.038 6.081 -19.560 1.00 91.56 95 ILE A CA 1
ATOM 771 C C . ILE A 1 95 ? 19.675 6.780 -19.530 1.00 91.56 95 ILE A C 1
ATOM 773 O O . ILE A 1 95 ? 19.137 7.013 -18.454 1.00 91.56 95 ILE A O 1
ATOM 777 N N . SER A 1 96 ? 19.087 7.057 -20.696 1.00 93.38 96 SER A N 1
ATOM 778 C CA . SER A 1 96 ? 17.761 7.672 -20.803 1.00 93.38 96 SER A CA 1
ATOM 779 C C . SER A 1 96 ? 16.674 6.799 -20.174 1.00 93.38 96 SER A C 1
ATOM 781 O O . SER A 1 96 ? 15.863 7.309 -19.404 1.00 93.38 96 SER A O 1
ATOM 783 N N . LEU A 1 97 ? 16.702 5.483 -20.415 1.00 94.25 97 LEU A N 1
ATOM 784 C CA . LEU A 1 97 ? 15.760 4.544 -19.808 1.00 94.25 97 LEU A CA 1
ATOM 785 C C . LEU A 1 97 ? 15.902 4.502 -18.280 1.00 94.25 97 LEU A C 1
ATOM 787 O O . LEU A 1 97 ? 14.902 4.562 -17.570 1.00 94.25 97 LEU A O 1
ATOM 791 N N . ALA A 1 98 ? 17.134 4.446 -17.765 1.00 95.38 98 ALA A N 1
ATOM 792 C CA . ALA A 1 98 ? 17.381 4.476 -16.325 1.00 95.38 98 ALA A CA 1
ATOM 793 C C . ALA A 1 98 ? 16.878 5.783 -15.692 1.00 95.38 98 ALA A C 1
ATOM 795 O O . ALA A 1 98 ? 16.206 5.758 -14.662 1.00 95.38 98 ALA A O 1
ATOM 796 N N . LEU A 1 99 ? 17.143 6.921 -16.339 1.00 96.38 99 LEU A N 1
ATOM 797 C CA . LEU A 1 99 ? 16.700 8.230 -15.865 1.00 96.38 99 LEU A CA 1
ATOM 798 C C . LEU A 1 99 ? 15.169 8.346 -15.861 1.00 96.38 99 LEU A C 1
ATOM 800 O O . LEU A 1 99 ? 14.596 8.875 -14.911 1.00 96.38 99 LEU A O 1
ATOM 804 N N . PHE A 1 100 ? 14.509 7.810 -16.891 1.00 97.19 100 PHE A N 1
ATOM 805 C CA . PHE A 1 100 ? 13.052 7.764 -16.974 1.00 97.19 100 PHE A CA 1
ATOM 806 C C . PHE A 1 100 ? 12.445 6.959 -15.821 1.00 97.19 100 PHE A C 1
ATOM 808 O O . PHE A 1 100 ? 11.528 7.436 -15.156 1.00 97.19 100 PHE A O 1
ATOM 815 N N . ILE A 1 101 ? 12.995 5.776 -15.526 1.00 97.38 101 ILE A N 1
ATOM 816 C CA . ILE A 1 101 ? 12.537 4.947 -14.402 1.00 97.38 101 ILE A CA 1
ATOM 817 C C . ILE A 1 101 ? 12.716 5.695 -13.075 1.00 97.38 101 ILE A C 1
ATOM 819 O O . ILE A 1 101 ? 11.775 5.759 -12.284 1.00 97.38 101 ILE A O 1
ATOM 823 N N . CYS A 1 102 ? 13.878 6.315 -12.846 1.00 97.56 102 CYS A N 1
ATOM 824 C CA . CYS A 1 102 ? 14.111 7.122 -11.645 1.00 97.56 102 CYS A CA 1
ATOM 825 C C . CYS A 1 102 ? 13.085 8.254 -11.510 1.00 97.56 102 CYS A C 1
ATOM 827 O O . CYS A 1 102 ? 12.559 8.481 -10.423 1.00 97.56 102 CYS A O 1
ATOM 829 N N . LEU A 1 103 ? 12.760 8.938 -12.609 1.00 97.75 103 LEU A N 1
ATOM 830 C CA . LEU A 1 103 ? 11.787 10.026 -12.609 1.00 97.75 103 LEU A CA 1
ATOM 831 C C . LEU A 1 103 ? 10.377 9.528 -12.265 1.00 97.75 103 LEU A C 1
ATOM 833 O O . LEU A 1 103 ? 9.700 10.143 -11.445 1.00 97.75 103 LEU A O 1
ATOM 837 N N . VAL A 1 104 ? 9.955 8.386 -12.813 1.00 97.88 104 VAL A N 1
ATOM 838 C CA . VAL A 1 104 ? 8.663 7.768 -12.470 1.00 97.88 104 VAL A CA 1
ATOM 839 C C . VAL A 1 104 ? 8.604 7.399 -10.986 1.00 97.88 104 VAL A C 1
ATOM 841 O O . VAL A 1 104 ? 7.621 7.714 -10.317 1.00 97.88 104 VAL A O 1
ATOM 844 N N . VAL A 1 105 ? 9.663 6.793 -10.439 1.00 97.56 105 VAL A N 1
ATOM 845 C CA . VAL A 1 105 ? 9.734 6.443 -9.009 1.00 97.56 105 VAL A CA 1
ATOM 846 C C . VAL A 1 105 ? 9.657 7.692 -8.127 1.00 97.56 105 VAL A C 1
ATOM 848 O O . VAL A 1 105 ? 8.932 7.696 -7.130 1.00 97.56 105 VAL A O 1
ATOM 851 N N . LEU A 1 106 ? 10.351 8.769 -8.501 1.00 97.38 106 LEU A N 1
ATOM 852 C CA . LEU A 1 106 ? 10.284 10.044 -7.786 1.00 97.38 106 LEU A CA 1
ATOM 853 C C . LEU A 1 106 ? 8.877 10.648 -7.824 1.00 97.38 106 LEU A C 1
ATOM 855 O O . LEU A 1 106 ? 8.386 11.091 -6.786 1.00 97.38 106 LEU A O 1
ATOM 859 N N . LEU A 1 107 ? 8.202 10.622 -8.977 1.00 97.00 107 LEU A N 1
ATOM 860 C CA . LEU A 1 107 ? 6.829 11.116 -9.103 1.00 97.00 107 LEU A CA 1
ATOM 861 C C . LEU A 1 107 ? 5.855 10.318 -8.232 1.00 97.00 107 LEU A C 1
ATOM 863 O O . LEU A 1 107 ? 5.070 10.918 -7.499 1.00 97.00 107 LEU A O 1
ATOM 867 N N . ILE A 1 108 ? 5.939 8.985 -8.252 1.00 96.75 108 ILE A N 1
ATOM 868 C CA . ILE A 1 108 ? 5.106 8.114 -7.407 1.00 96.75 108 ILE A CA 1
ATOM 869 C C . ILE A 1 108 ? 5.361 8.408 -5.927 1.00 96.75 108 ILE A C 1
ATOM 871 O O . ILE A 1 108 ? 4.421 8.567 -5.150 1.00 96.75 108 ILE A O 1
ATOM 875 N N . THR A 1 109 ? 6.629 8.529 -5.534 1.00 95.81 109 THR A N 1
ATOM 876 C CA . THR A 1 109 ? 7.007 8.815 -4.144 1.00 95.81 109 THR A CA 1
ATOM 877 C C . THR A 1 109 ? 6.487 10.184 -3.706 1.00 95.81 109 THR A C 1
ATOM 879 O O . THR A 1 109 ? 5.934 10.318 -2.615 1.00 95.81 109 THR A O 1
ATOM 882 N N . CYS A 1 110 ? 6.596 11.196 -4.570 1.00 95.94 110 CYS A N 1
ATOM 883 C CA . CYS A 1 110 ? 6.089 12.542 -4.319 1.00 95.94 110 CYS A CA 1
ATOM 884 C C . CYS A 1 110 ? 4.560 12.558 -4.176 1.00 95.94 110 CYS A C 1
ATOM 886 O O . CYS A 1 110 ? 4.047 13.114 -3.206 1.00 95.94 110 CYS A O 1
ATOM 888 N N . MET A 1 111 ? 3.834 11.888 -5.077 1.00 94.94 111 MET A N 1
ATOM 889 C CA . MET A 1 111 ? 2.375 11.759 -4.991 1.00 94.94 111 MET A CA 1
ATOM 890 C C . MET A 1 111 ? 1.938 11.041 -3.714 1.00 94.94 111 MET A C 1
ATOM 892 O O . MET A 1 111 ? 1.036 11.516 -3.024 1.00 94.94 111 MET A O 1
ATOM 896 N N . ASN A 1 112 ? 2.597 9.936 -3.361 1.00 94.00 112 ASN A N 1
ATOM 897 C CA . ASN A 1 112 ? 2.305 9.206 -2.130 1.00 94.00 112 ASN A CA 1
ATOM 898 C C . ASN A 1 112 ? 2.556 10.076 -0.897 1.00 94.00 112 ASN A C 1
ATOM 900 O O . ASN A 1 112 ? 1.703 10.147 -0.020 1.00 94.00 112 ASN A O 1
ATOM 904 N N . THR A 1 113 ? 3.673 10.805 -0.872 1.00 93.88 113 THR A N 1
ATOM 905 C CA . THR A 1 113 ? 4.015 11.711 0.233 1.00 93.88 113 THR A CA 1
ATOM 906 C C . THR A 1 113 ? 2.980 12.825 0.363 1.00 93.88 113 THR A C 1
ATOM 908 O O . THR A 1 113 ? 2.482 13.084 1.454 1.00 93.88 113 THR A O 1
ATOM 911 N N . TYR A 1 114 ? 2.593 13.446 -0.752 1.00 93.38 114 TYR A N 1
ATOM 912 C CA . TYR A 1 114 ? 1.582 14.498 -0.772 1.00 93.38 114 TYR A CA 1
ATOM 913 C C . TYR A 1 114 ? 0.217 14.005 -0.271 1.00 93.38 114 TYR A C 1
ATOM 915 O O . TYR A 1 114 ? -0.434 14.672 0.537 1.00 93.38 114 TYR A O 1
ATOM 923 N N . ASN A 1 115 ? -0.201 12.814 -0.706 1.00 90.44 115 ASN A N 1
ATOM 924 C CA . ASN A 1 115 ? -1.443 12.196 -0.253 1.00 90.44 115 ASN A CA 1
ATOM 925 C C . ASN A 1 115 ? -1.395 11.850 1.239 1.00 90.44 115 ASN A C 1
ATOM 927 O O . ASN A 1 115 ? -2.357 12.136 1.954 1.00 90.44 115 ASN A O 1
ATOM 931 N N . SER A 1 116 ? -0.280 11.303 1.728 1.00 89.88 116 SER A N 1
ATOM 932 C CA . SER A 1 116 ? -0.080 11.048 3.155 1.00 89.88 116 SER A CA 1
ATOM 933 C C . SER A 1 116 ? -0.167 12.339 3.968 1.00 89.88 116 SER A C 1
ATOM 935 O O . SER A 1 116 ? -0.906 12.375 4.947 1.00 89.88 116 SER A O 1
ATOM 937 N N . THR A 1 117 ? 0.484 13.426 3.541 1.00 91.31 117 THR A N 1
ATOM 938 C CA . THR A 1 117 ? 0.413 14.725 4.234 1.00 91.31 117 THR A CA 1
ATOM 939 C C . THR A 1 117 ? -1.019 15.249 4.327 1.00 91.31 117 THR A C 1
ATOM 941 O O . THR A 1 117 ? -1.448 15.649 5.407 1.00 91.31 117 THR A O 1
ATOM 944 N N . LYS A 1 118 ? -1.798 15.179 3.238 1.00 89.44 118 LYS A N 1
ATOM 945 C CA . LYS A 1 118 ? -3.220 15.565 3.264 1.00 89.44 118 LYS A CA 1
ATOM 946 C C . LYS A 1 118 ? -4.046 14.720 4.229 1.00 89.44 118 LYS A C 1
ATOM 948 O O . LYS A 1 118 ? -4.925 15.244 4.909 1.00 89.44 118 LYS A O 1
ATOM 953 N N . GLN A 1 119 ? -3.786 13.415 4.289 1.00 88.75 119 GLN A N 1
ATOM 954 C CA . GLN A 1 119 ? -4.462 12.532 5.238 1.00 88.75 119 GLN A CA 1
ATOM 955 C C . GLN A 1 119 ? -4.086 12.866 6.685 1.00 88.75 119 GLN A C 1
ATOM 957 O O . GLN A 1 119 ? -4.969 12.897 7.541 1.00 88.75 119 GLN A O 1
ATOM 962 N N . PHE A 1 120 ? -2.813 13.165 6.957 1.00 90.62 120 PHE A N 1
ATOM 963 C CA . PHE A 1 120 ? -2.366 13.610 8.278 1.00 90.62 120 PHE A CA 1
ATOM 964 C C . PHE A 1 120 ? -3.033 14.921 8.692 1.00 90.62 120 PHE A C 1
ATOM 966 O O . PHE A 1 120 ? -3.554 14.999 9.801 1.00 90.62 120 PHE A O 1
ATOM 973 N N . GLU A 1 121 ? -3.098 15.912 7.801 1.00 92.69 121 GLU A N 1
ATOM 974 C CA . GLU A 1 121 ? -3.773 17.187 8.066 1.00 92.69 121 GLU A CA 1
ATOM 975 C C . GLU A 1 121 ? -5.268 16.985 8.353 1.00 92.69 121 GLU A C 1
ATOM 977 O O . GLU A 1 121 ? -5.797 17.484 9.346 1.00 92.69 121 GLU A O 1
ATOM 982 N N . ALA A 1 122 ? -5.950 16.177 7.536 1.00 92.19 122 ALA A N 1
ATOM 983 C CA . ALA A 1 122 ? -7.356 15.857 7.754 1.00 92.19 122 ALA A CA 1
ATOM 984 C C . ALA A 1 122 ? -7.588 15.135 9.094 1.00 92.19 122 ALA A C 1
ATOM 986 O O . ALA A 1 122 ? -8.577 15.404 9.778 1.00 92.19 122 ALA A O 1
ATOM 987 N N . ASN A 1 123 ? -6.695 14.223 9.480 1.00 90.50 123 ASN A N 1
ATOM 988 C CA . ASN A 1 123 ? -6.782 13.506 10.751 1.00 90.50 123 ASN A CA 1
ATOM 989 C C . ASN A 1 123 ? -6.492 14.416 11.949 1.00 90.50 123 ASN A C 1
ATOM 991 O O . ASN A 1 123 ? -7.190 14.314 12.956 1.00 90.50 123 ASN A O 1
ATOM 995 N N . ASP A 1 124 ? -5.538 15.340 11.833 1.00 92.38 124 ASP A N 1
ATOM 996 C CA . ASP A 1 124 ? -5.254 16.339 12.864 1.00 92.38 124 ASP A CA 1
ATOM 997 C C . ASP A 1 124 ? -6.456 17.271 13.084 1.00 92.38 124 ASP A C 1
ATOM 999 O O . ASP A 1 124 ? -6.894 17.464 14.219 1.00 92.38 124 ASP A O 1
ATOM 1003 N N . ILE A 1 125 ? -7.085 17.765 12.011 1.00 92.56 125 ILE A N 1
ATOM 1004 C CA . ILE A 1 125 ? -8.307 18.580 12.118 1.00 92.56 125 ILE A CA 1
ATOM 1005 C C . ILE A 1 125 ? -9.426 17.795 12.814 1.00 92.56 125 ILE A C 1
ATOM 1007 O O . ILE A 1 125 ? -10.068 18.320 13.726 1.00 92.56 125 ILE A O 1
ATOM 1011 N N . LYS A 1 126 ? -9.644 16.528 12.436 1.00 92.31 126 LYS A N 1
ATOM 1012 C CA . LYS A 1 126 ? -10.640 15.658 13.087 1.00 92.31 126 LYS A CA 1
ATOM 1013 C C . LYS A 1 126 ? -10.328 15.444 14.566 1.00 92.31 126 LYS A C 1
ATOM 1015 O O . LYS A 1 126 ? -11.236 15.518 15.391 1.00 92.31 126 LYS A O 1
ATOM 1020 N N . TYR A 1 127 ? -9.064 15.211 14.913 1.00 91.19 127 TYR A N 1
ATOM 1021 C CA . TYR A 1 127 ? -8.629 15.034 16.296 1.00 91.19 127 TYR A CA 1
ATOM 1022 C C . TYR A 1 127 ? -8.866 16.299 17.130 1.00 91.19 127 TYR A C 1
ATOM 1024 O O . TYR A 1 127 ? -9.441 16.231 18.218 1.00 91.19 127 TYR A O 1
ATOM 1032 N N . ARG A 1 128 ? -8.505 17.475 16.601 1.00 90.94 128 ARG A N 1
ATOM 1033 C CA . ARG A 1 128 ? -8.766 18.766 17.253 1.00 90.94 128 ARG A CA 1
ATOM 1034 C C . ARG A 1 128 ? -10.258 19.018 17.429 1.00 90.94 128 ARG A C 1
ATOM 1036 O O . ARG A 1 128 ? -10.671 19.414 18.516 1.00 90.94 128 ARG A O 1
ATOM 1043 N N . ALA A 1 129 ? -11.062 18.743 16.402 1.00 92.38 129 ALA A N 1
ATOM 1044 C CA . ALA A 1 129 ? -12.513 18.860 16.480 1.00 92.38 129 ALA A CA 1
ATOM 1045 C C . ALA A 1 129 ? -13.076 17.960 17.588 1.00 92.38 129 ALA A C 1
ATOM 1047 O O . ALA A 1 129 ? -13.794 18.450 18.454 1.00 92.38 129 ALA A O 1
ATOM 1048 N N . LEU A 1 130 ? -12.664 16.688 17.638 1.00 89.75 130 LEU A N 1
ATOM 1049 C CA . LEU A 1 130 ? -13.084 15.736 18.669 1.00 89.75 130 LEU A CA 1
ATOM 1050 C C . LEU A 1 130 ? -12.681 16.185 20.080 1.00 89.75 130 LEU A C 1
ATOM 1052 O O . LEU A 1 130 ? -13.441 16.010 21.030 1.00 89.75 130 LEU A O 1
ATOM 1056 N N . LYS A 1 131 ? -11.500 16.792 20.224 1.00 88.38 131 LYS A N 1
ATOM 1057 C CA . LYS A 1 131 ? -11.022 17.344 21.496 1.00 88.38 131 LYS A CA 1
ATOM 1058 C C . LYS A 1 131 ? -11.832 18.562 21.947 1.00 88.38 131 LYS A C 1
ATOM 1060 O O . LYS A 1 131 ? -12.029 18.738 23.145 1.00 88.38 131 LYS A O 1
ATOM 1065 N N . MET A 1 132 ? -12.291 19.391 21.007 1.00 88.12 132 MET A N 1
ATOM 1066 C CA . MET A 1 132 ? -13.096 20.585 21.292 1.00 88.12 132 MET A CA 1
ATOM 1067 C C . MET A 1 132 ? -14.572 20.258 21.544 1.00 88.12 132 MET A C 1
ATOM 1069 O O . MET A 1 132 ? -15.179 20.847 22.433 1.00 88.12 132 MET A O 1
ATOM 1073 N N . SER A 1 133 ? -15.154 19.332 20.779 1.00 88.81 133 SER A N 1
ATOM 1074 C CA . SER A 1 133 ? -16.572 18.962 20.878 1.00 88.81 133 SER A CA 1
ATOM 1075 C C . SER A 1 133 ? -16.838 17.811 21.852 1.00 88.81 133 SER A C 1
ATOM 1077 O O . SER A 1 133 ? -17.988 17.538 22.192 1.00 88.81 133 SER A O 1
ATOM 1079 N N . GLY A 1 134 ? -15.798 17.089 22.269 1.00 85.88 134 GLY A N 1
ATOM 1080 C CA . GLY A 1 134 ? -15.903 15.914 23.121 1.00 85.88 134 GLY A CA 1
ATOM 1081 C C . GLY A 1 134 ? -16.256 16.241 24.571 1.00 85.88 134 GLY A C 1
ATOM 1082 O O . GLY A 1 134 ? -15.765 17.202 25.160 1.00 85.88 134 GLY A O 1
ATOM 1083 N N . GLY A 1 135 ? -17.070 15.388 25.196 1.00 91.19 135 GLY A N 1
ATOM 1084 C CA . GLY A 1 135 ? -17.305 15.456 26.640 1.00 91.19 135 GLY A CA 1
ATOM 1085 C C . GLY A 1 135 ? -16.028 15.190 27.455 1.00 91.19 135 GLY A C 1
ATOM 1086 O O . GLY A 1 135 ? -15.082 14.566 26.973 1.00 91.19 135 GLY A O 1
ATOM 1087 N N . LYS A 1 136 ? -16.019 15.594 28.735 1.00 90.19 136 LYS A N 1
ATOM 1088 C CA . LYS A 1 136 ? -14.853 15.465 29.644 1.00 90.19 136 LYS A CA 1
ATOM 1089 C C . LYS A 1 136 ? -14.249 14.051 29.681 1.00 90.19 136 LYS A C 1
ATOM 1091 O O . LYS A 1 136 ? -13.031 13.902 29.763 1.00 90.19 136 LYS A O 1
ATOM 1096 N N . ASN A 1 137 ? -15.091 13.021 29.596 1.00 91.31 137 ASN A N 1
ATOM 1097 C CA . ASN A 1 137 ? -14.655 11.622 29.599 1.00 91.31 137 ASN A CA 1
ATOM 1098 C C . ASN A 1 137 ? -13.914 11.239 28.313 1.00 91.31 137 ASN A C 1
ATOM 1100 O O . ASN A 1 137 ? -12.894 10.558 28.383 1.00 91.31 137 ASN A O 1
ATOM 1104 N N . LEU A 1 138 ? -14.387 11.711 27.156 1.00 90.38 138 LEU A N 1
ATOM 1105 C CA . LEU A 1 138 ? -13.754 11.438 25.867 1.00 90.38 138 LEU A CA 1
ATOM 1106 C C . LEU A 1 138 ? -12.382 12.108 25.782 1.00 90.38 138 LEU A C 1
ATOM 1108 O O . LEU A 1 138 ? -11.414 11.481 25.371 1.00 90.38 138 LEU A O 1
ATOM 1112 N N . VAL A 1 139 ? -12.280 13.352 26.252 1.00 90.94 139 VAL A N 1
ATOM 1113 C CA . VAL A 1 139 ? -11.005 14.076 26.309 1.00 90.94 139 VAL A CA 1
ATOM 1114 C C . VAL A 1 139 ? -9.998 13.344 27.201 1.00 90.94 139 VAL A C 1
ATOM 1116 O O . VAL A 1 139 ? -8.851 13.163 26.803 1.00 90.94 139 VAL A O 1
ATOM 1119 N N . ARG A 1 140 ? -10.419 12.858 28.378 1.00 91.81 140 ARG A N 1
ATOM 1120 C CA . ARG A 1 140 ? -9.552 12.059 29.262 1.00 91.81 140 ARG A CA 1
ATOM 1121 C C . ARG A 1 140 ? -9.077 10.773 28.584 1.00 91.81 140 ARG A C 1
ATOM 1123 O O . ARG A 1 140 ? -7.906 10.428 28.712 1.00 91.81 140 ARG A O 1
ATOM 1130 N N . LEU A 1 141 ? -9.966 10.087 27.866 1.00 91.56 141 LEU A N 1
ATOM 1131 C CA . LEU A 1 141 ? -9.620 8.880 27.122 1.00 91.56 141 LEU A CA 1
ATOM 1132 C C . LEU A 1 141 ? -8.599 9.177 26.016 1.00 91.56 141 LEU A C 1
ATOM 1134 O O . LEU A 1 141 ? -7.616 8.455 25.903 1.00 91.56 141 LEU A O 1
ATOM 1138 N N . LEU A 1 142 ? -8.790 10.261 25.257 1.00 91.38 142 LEU A N 1
ATOM 1139 C CA . LEU A 1 142 ? -7.844 10.688 24.221 1.00 91.38 142 LEU A CA 1
ATOM 1140 C C . LEU A 1 142 ? -6.454 10.941 24.812 1.00 91.38 142 LEU A C 1
ATOM 1142 O O . LEU A 1 142 ? -5.478 10.419 24.288 1.00 91.38 142 LEU A O 1
ATOM 1146 N N . TYR A 1 143 ? -6.367 11.654 25.938 1.00 90.75 143 TYR A N 1
ATOM 1147 C CA . TYR A 1 143 ? -5.093 11.866 26.632 1.00 90.75 143 TYR A CA 1
ATOM 1148 C C . TYR A 1 143 ? -4.449 10.567 27.119 1.00 90.75 143 TYR A C 1
ATOM 1150 O O . TYR A 1 143 ? -3.234 10.414 27.029 1.00 90.75 143 TYR A O 1
ATOM 1158 N N . TYR A 1 144 ? -5.244 9.629 27.634 1.00 92.62 144 TYR A N 1
ATOM 1159 C CA . TYR A 1 144 ? -4.734 8.330 28.063 1.00 92.62 144 TYR A CA 1
ATOM 1160 C C . TYR A 1 144 ? -4.169 7.524 26.887 1.00 92.62 144 TYR A C 1
ATOM 1162 O O . TYR A 1 144 ? -3.072 6.976 26.991 1.00 92.62 144 TYR A O 1
ATOM 1170 N N . ILE A 1 145 ? -4.892 7.480 25.766 1.00 91.75 145 ILE A N 1
ATOM 1171 C CA . ILE A 1 145 ? -4.457 6.788 24.547 1.00 91.75 145 ILE A CA 1
ATOM 1172 C C . ILE A 1 145 ? -3.186 7.439 23.997 1.00 91.75 145 ILE A C 1
ATOM 1174 O O . ILE A 1 145 ? -2.224 6.732 23.716 1.00 91.75 145 ILE A O 1
ATOM 1178 N N . ASP A 1 146 ? -3.150 8.769 23.912 1.00 90.56 146 ASP A N 1
ATOM 1179 C CA . ASP A 1 146 ? -1.991 9.529 23.436 1.00 90.56 146 ASP A CA 1
ATOM 1180 C C . ASP A 1 146 ? -0.760 9.290 24.328 1.00 90.56 146 ASP A C 1
ATOM 1182 O O . ASP A 1 146 ? 0.324 8.953 23.855 1.00 90.56 146 ASP A O 1
ATOM 1186 N N . SER A 1 147 ? -0.933 9.338 25.653 1.00 91.81 147 SER A N 1
ATOM 1187 C CA . SER A 1 147 ? 0.141 9.005 26.595 1.00 91.81 147 SER A CA 1
ATOM 1188 C C . SER A 1 147 ? 0.607 7.554 26.464 1.00 91.81 147 SER A C 1
ATOM 1190 O O . SER A 1 147 ? 1.801 7.289 26.583 1.00 91.81 147 SER A O 1
ATOM 1192 N N . SER A 1 148 ? -0.312 6.614 26.239 1.00 91.50 148 SER A N 1
ATOM 1193 C CA . SER A 1 148 ? 0.022 5.194 26.092 1.00 91.50 148 SER A CA 1
ATOM 1194 C C . SER A 1 148 ? 0.784 4.935 24.794 1.00 91.50 148 SER A C 1
ATOM 1196 O O . SER A 1 148 ? 1.759 4.187 24.799 1.00 91.50 148 SER A O 1
ATOM 1198 N N . TYR A 1 149 ? 0.387 5.599 23.704 1.00 92.38 149 TYR A N 1
ATOM 1199 C CA . TYR A 1 149 ? 1.070 5.522 22.415 1.00 92.38 149 TYR A CA 1
ATOM 1200 C C . TYR A 1 149 ? 2.497 6.069 22.505 1.00 92.38 149 TYR A C 1
ATOM 1202 O O . TYR A 1 149 ? 3.433 5.419 22.048 1.00 92.38 149 TYR A O 1
ATOM 1210 N N . ASN A 1 150 ? 2.675 7.230 23.145 1.00 92.94 150 ASN A N 1
ATOM 1211 C CA . ASN A 1 150 ? 3.994 7.838 23.329 1.00 92.94 150 ASN A CA 1
ATOM 1212 C C . ASN A 1 150 ? 4.911 7.012 24.246 1.00 92.94 150 ASN A C 1
ATOM 1214 O O . ASN A 1 150 ? 6.127 7.044 24.080 1.00 92.94 150 ASN A O 1
ATOM 1218 N N . PHE A 1 151 ? 4.348 6.274 25.207 1.00 94.00 151 PHE A N 1
ATOM 1219 C CA . PHE A 1 151 ? 5.122 5.396 26.084 1.00 94.00 151 PHE A CA 1
ATOM 1220 C C . PHE A 1 151 ? 5.555 4.102 25.383 1.00 94.00 151 PHE A C 1
ATOM 1222 O O . PHE A 1 151 ? 6.714 3.704 25.488 1.00 94.00 151 PHE A O 1
ATOM 1229 N N . ASN A 1 152 ? 4.632 3.425 24.690 1.00 93.44 152 ASN A N 1
ATOM 1230 C CA . ASN A 1 152 ? 4.929 2.192 23.964 1.00 93.44 152 ASN A CA 1
ATOM 1231 C C . ASN A 1 152 ? 3.988 2.013 22.754 1.00 93.44 152 ASN A C 1
ATOM 1233 O O . ASN A 1 152 ? 2.888 1.461 22.900 1.00 93.44 152 ASN A O 1
ATOM 1237 N N . PRO A 1 153 ? 4.415 2.438 21.551 1.00 92.12 153 PRO A N 1
ATOM 1238 C CA . PRO A 1 153 ? 3.561 2.416 20.367 1.00 92.12 153 PRO A CA 1
ATOM 1239 C C . PRO A 1 153 ? 3.264 0.989 19.890 1.00 92.12 153 PRO A C 1
ATOM 1241 O O . PRO A 1 153 ? 2.142 0.703 19.468 1.00 92.12 153 PRO A O 1
ATOM 1244 N N . ASP A 1 154 ? 4.233 0.077 20.000 1.00 93.56 154 ASP A N 1
ATOM 1245 C CA . ASP A 1 154 ? 4.093 -1.302 19.523 1.00 93.56 154 ASP A CA 1
ATOM 1246 C C . ASP A 1 154 ? 3.083 -2.089 20.362 1.00 93.56 154 ASP A C 1
ATOM 1248 O O . ASP A 1 154 ? 2.215 -2.774 19.817 1.00 93.56 154 ASP A O 1
ATOM 1252 N N . SER A 1 155 ? 3.138 -1.929 21.687 1.00 92.56 155 SER A N 1
ATOM 1253 C CA . SER A 1 155 ? 2.191 -2.564 22.610 1.00 92.56 155 SER A CA 1
ATOM 1254 C C . SER A 1 155 ? 0.758 -2.083 22.378 1.00 92.56 155 SER A C 1
ATOM 1256 O O . SER A 1 155 ? -0.171 -2.895 22.293 1.00 92.56 155 SER A O 1
ATOM 1258 N N . LEU A 1 156 ? 0.567 -0.767 22.216 1.00 92.56 156 LEU A N 1
ATOM 1259 C CA . LEU A 1 156 ? -0.757 -0.212 21.951 1.00 92.56 156 LEU A CA 1
ATOM 1260 C C . LEU A 1 156 ? -1.293 -0.707 20.606 1.00 92.56 156 LEU A C 1
ATOM 1262 O O . LEU A 1 156 ? -2.433 -1.153 20.534 1.00 92.56 156 LEU A O 1
ATOM 1266 N N . ARG A 1 157 ? -0.460 -0.708 19.559 1.00 92.06 157 ARG A N 1
ATOM 1267 C CA . ARG A 1 157 ? -0.838 -1.223 18.239 1.00 92.06 157 ARG A CA 1
ATOM 1268 C C . ARG A 1 157 ? -1.272 -2.684 18.306 1.00 92.06 157 ARG A C 1
ATOM 1270 O O . ARG A 1 157 ? -2.329 -3.024 17.783 1.00 92.06 157 ARG A O 1
ATOM 1277 N N . GLN A 1 158 ? -0.481 -3.541 18.947 1.00 94.00 158 GLN A N 1
ATOM 1278 C CA . GLN A 1 158 ? -0.792 -4.965 19.050 1.00 94.00 158 GLN A CA 1
ATOM 1279 C C . GLN A 1 158 ? -2.080 -5.205 19.847 1.00 94.00 158 GLN A C 1
ATOM 1281 O O . GLN A 1 158 ? -2.909 -6.020 19.448 1.00 94.00 158 GLN A O 1
ATOM 1286 N N . THR A 1 159 ? -2.274 -4.461 20.938 1.00 92.88 159 THR A N 1
ATOM 1287 C CA . THR A 1 159 ? -3.489 -4.543 21.756 1.00 92.88 159 THR A CA 1
ATOM 1288 C C . THR A 1 159 ? -4.722 -4.106 20.968 1.00 92.88 159 THR A C 1
ATOM 1290 O O . THR A 1 159 ? -5.741 -4.793 21.013 1.00 92.88 159 THR A O 1
ATOM 1293 N N . THR A 1 160 ? -4.633 -3.008 20.212 1.00 92.88 160 THR A N 1
ATOM 1294 C CA . THR A 1 160 ? -5.730 -2.527 19.360 1.00 92.88 160 THR A CA 1
ATOM 1295 C C . THR A 1 160 ? -6.100 -3.562 18.304 1.00 92.88 160 THR A C 1
ATOM 1297 O O . THR A 1 160 ? -7.271 -3.907 18.202 1.00 92.88 160 THR A O 1
ATOM 1300 N N . ILE A 1 161 ? -5.119 -4.138 17.600 1.00 94.38 161 ILE A N 1
ATOM 1301 C CA . ILE A 1 161 ? -5.369 -5.184 16.591 1.00 94.38 161 ILE A CA 1
ATOM 1302 C C . ILE A 1 161 ? -6.078 -6.390 17.223 1.00 94.38 161 ILE A C 1
ATOM 1304 O O . ILE A 1 161 ? -7.093 -6.851 16.714 1.00 94.38 161 ILE A O 1
ATOM 1308 N N . GLN A 1 162 ? -5.612 -6.861 18.384 1.00 95.00 162 GLN A N 1
ATOM 1309 C CA . GLN A 1 162 ? -6.262 -7.978 19.079 1.00 95.00 162 GLN A CA 1
ATOM 1310 C C . GLN A 1 162 ? -7.705 -7.661 19.498 1.00 95.00 162 GLN A C 1
ATOM 1312 O O . GLN A 1 162 ? -8.557 -8.550 19.511 1.00 95.00 162 GLN A O 1
ATOM 1317 N N . GLN A 1 163 ? -7.992 -6.417 19.885 1.00 93.69 163 GLN A N 1
ATOM 1318 C CA . GLN A 1 163 ? -9.351 -5.996 20.224 1.00 93.69 163 GLN A CA 1
ATOM 1319 C C . GLN A 1 163 ? -10.242 -5.892 18.984 1.00 93.69 163 GLN A C 1
ATOM 1321 O O . GLN A 1 163 ? -11.390 -6.334 19.036 1.00 93.69 163 GLN A O 1
ATOM 1326 N N . GLU A 1 164 ? -9.721 -5.361 17.879 1.00 94.12 164 GLU A N 1
ATOM 1327 C CA . GLU A 1 164 ? -10.415 -5.303 16.590 1.00 94.12 164 GLU A CA 1
ATOM 1328 C C . GLU A 1 164 ? -10.771 -6.707 16.090 1.00 94.12 164 GLU A C 1
ATOM 1330 O O . GLU A 1 164 ? -11.925 -6.952 15.732 1.00 94.12 164 GLU A O 1
ATOM 1335 N N . ASP A 1 165 ? -9.830 -7.651 16.163 1.00 95.88 165 ASP A N 1
ATOM 1336 C CA . ASP A 1 165 ? -10.054 -9.046 15.779 1.00 95.88 165 ASP A CA 1
ATOM 1337 C C . ASP A 1 165 ? -11.150 -9.696 16.633 1.00 95.88 165 ASP A C 1
ATOM 1339 O O . ASP A 1 165 ? -12.086 -10.301 16.104 1.00 95.88 165 ASP A O 1
ATOM 1343 N N . ARG A 1 166 ? -11.109 -9.503 17.958 1.00 96.12 166 ARG A N 1
ATOM 1344 C CA . ARG A 1 166 ? -12.148 -10.012 18.871 1.00 96.12 166 ARG A CA 1
ATOM 1345 C C . ARG A 1 166 ? -13.523 -9.421 18.571 1.00 96.12 166 ARG A C 1
ATOM 1347 O O . ARG A 1 166 ? -14.515 -10.149 18.584 1.00 96.12 166 ARG A O 1
ATOM 1354 N N . LEU A 1 167 ? -13.605 -8.119 18.299 1.00 94.69 167 LEU A N 1
ATOM 1355 C CA . LEU A 1 167 ? -14.861 -7.462 17.927 1.00 94.69 167 LEU A CA 1
ATOM 1356 C C . LEU A 1 167 ? -15.392 -7.989 16.590 1.00 94.69 167 LEU A C 1
ATOM 1358 O O . LEU A 1 167 ? -16.594 -8.233 16.451 1.00 94.69 167 LEU A O 1
ATOM 1362 N N . ALA A 1 168 ? -14.508 -8.212 15.618 1.00 95.31 168 ALA A N 1
ATOM 1363 C CA . ALA A 1 168 ? -14.871 -8.792 14.333 1.00 95.31 168 ALA A CA 1
ATOM 1364 C C . ALA A 1 168 ? -15.408 -10.224 14.494 1.00 95.31 168 ALA A C 1
ATOM 1366 O O . ALA A 1 168 ? -16.428 -10.568 13.892 1.00 95.31 168 ALA A O 1
ATOM 1367 N N . GLU A 1 169 ? -14.778 -11.050 15.332 1.00 96.44 169 GLU A N 1
ATOM 1368 C CA . GLU A 1 169 ? -15.256 -12.398 15.660 1.00 96.44 169 GLU A CA 1
ATOM 1369 C C . GLU A 1 169 ? -16.620 -12.380 16.353 1.00 96.44 169 GLU A C 1
ATOM 1371 O O . GLU A 1 169 ? -17.534 -13.088 15.928 1.00 96.44 169 GLU A O 1
ATOM 1376 N N . GLN A 1 170 ? -16.800 -11.531 17.367 1.00 95.56 170 GLN A N 1
ATOM 1377 C CA . GLN A 1 170 ? -18.086 -11.378 18.051 1.00 95.56 170 GLN A CA 1
ATOM 1378 C C . GLN A 1 170 ? -19.191 -10.952 17.085 1.00 95.56 170 GLN A C 1
ATOM 1380 O O . GLN A 1 170 ? -20.283 -11.516 17.103 1.00 95.56 170 GLN A O 1
ATOM 1385 N N . THR A 1 171 ? -18.899 -10.011 16.189 1.00 95.00 171 THR A N 1
ATOM 1386 C CA . THR A 1 171 ? -19.860 -9.548 15.181 1.00 95.00 171 THR A CA 1
ATOM 1387 C C . THR A 1 171 ? -20.238 -10.673 14.215 1.00 95.00 171 THR A C 1
ATOM 1389 O O . THR A 1 171 ? -21.414 -10.843 13.890 1.00 95.00 171 THR A O 1
ATOM 1392 N N . LYS A 1 172 ? -19.267 -11.494 13.789 1.00 95.88 172 LYS A N 1
ATOM 1393 C CA . LYS A 1 172 ? -19.530 -12.683 12.960 1.00 95.88 172 LYS A CA 1
ATOM 1394 C C . LYS A 1 172 ? -20.418 -13.692 13.687 1.00 95.88 172 LYS A C 1
ATOM 1396 O O . LYS A 1 172 ? -21.364 -14.194 13.085 1.00 95.88 172 LYS A O 1
ATOM 1401 N N . LEU A 1 173 ? -20.139 -13.967 14.961 1.00 96.06 173 LEU A N 1
ATOM 1402 C CA . LEU A 1 173 ? -20.935 -14.885 15.780 1.00 96.06 173 LEU A CA 1
ATOM 1403 C C . LEU A 1 173 ? -22.364 -14.377 15.980 1.00 96.06 173 LEU A C 1
ATOM 1405 O O . LEU A 1 173 ? -23.301 -15.152 15.818 1.00 96.06 173 LEU A O 1
ATOM 1409 N N . LEU A 1 174 ? -22.544 -13.085 16.263 1.00 96.44 174 LEU A N 1
ATOM 1410 C CA . LEU A 1 174 ? -23.867 -12.468 16.386 1.00 96.44 174 LEU A CA 1
ATOM 1411 C C . LEU A 1 174 ? -24.655 -12.550 15.077 1.00 96.44 174 LEU A C 1
ATOM 1413 O O . LEU A 1 174 ? -25.840 -12.871 15.091 1.00 96.44 174 LEU A O 1
ATOM 1417 N N . ARG A 1 175 ? -23.993 -12.326 13.936 1.00 95.94 175 ARG A N 1
ATOM 1418 C CA . ARG A 1 175 ? -24.624 -12.477 12.620 1.00 95.94 175 ARG A CA 1
ATOM 1419 C C . ARG A 1 175 ? -25.080 -13.917 12.373 1.00 95.94 175 ARG A C 1
ATOM 1421 O O . ARG A 1 175 ? -26.222 -14.126 11.984 1.00 95.94 175 ARG A O 1
ATOM 1428 N N . LEU A 1 176 ? -24.218 -14.897 12.656 1.00 96.75 176 LEU A N 1
ATOM 1429 C CA . LEU A 1 176 ? -24.547 -16.323 12.531 1.00 96.75 176 LEU A CA 1
ATOM 1430 C C . LEU A 1 176 ? -25.673 -16.745 13.484 1.00 96.75 176 LEU A C 1
ATOM 1432 O O . LEU A 1 176 ? -26.509 -17.567 13.119 1.00 96.75 176 LEU A O 1
ATOM 1436 N N . ALA A 1 177 ? -25.703 -16.201 14.702 1.00 95.62 177 ALA A N 1
ATOM 1437 C CA . ALA A 1 177 ? -26.780 -16.452 15.653 1.00 95.62 177 ALA A CA 1
ATOM 1438 C C . ALA A 1 177 ? -28.119 -15.917 15.124 1.00 95.62 177 ALA A C 1
ATOM 1440 O O . ALA A 1 177 ? -29.104 -16.648 15.147 1.00 95.62 177 ALA A O 1
ATOM 1441 N N . GLY A 1 178 ? -28.131 -14.699 14.573 1.00 96.69 178 GLY A N 1
ATOM 1442 C CA . GLY A 1 178 ? -29.328 -14.115 13.963 1.00 96.69 178 GLY A CA 1
ATOM 1443 C C . GLY A 1 178 ? -29.810 -14.862 12.715 1.00 96.69 178 GLY A C 1
ATOM 1444 O O . GLY A 1 178 ? -31.012 -14.994 12.510 1.00 96.69 178 GLY A O 1
ATOM 1445 N N . GLU A 1 179 ? -28.899 -15.393 11.892 1.00 96.44 179 GLU A N 1
ATOM 1446 C CA . GLU A 1 179 ? -29.257 -16.261 10.757 1.00 96.44 179 GLU A CA 1
ATOM 1447 C C . GLU A 1 179 ? -29.918 -17.563 11.244 1.00 96.44 179 GLU A C 1
ATOM 1449 O O . GLU A 1 179 ? -31.010 -17.906 10.796 1.00 96.44 179 GLU A O 1
ATOM 1454 N N . LYS A 1 180 ? -29.330 -18.234 12.243 1.00 96.25 180 LYS A N 1
ATOM 1455 C CA . LYS A 1 180 ? -29.899 -19.466 12.817 1.00 96.25 180 LYS A CA 1
ATOM 1456 C C . LYS A 1 180 ? -31.239 -19.256 13.519 1.00 96.25 180 LYS A C 1
ATOM 1458 O O . LYS A 1 180 ? -32.069 -20.162 13.523 1.00 96.25 180 LYS A O 1
ATOM 1463 N N . GLU A 1 181 ? -31.440 -18.100 14.147 1.00 96.50 181 GLU A N 1
ATOM 1464 C CA . GLU A 1 181 ? -32.717 -17.746 14.767 1.00 96.50 181 GLU A CA 1
ATOM 1465 C C . GLU A 1 181 ? -33.826 -17.656 13.712 1.00 96.50 181 GLU A C 1
ATOM 1467 O O . GLU A 1 181 ? -34.876 -18.275 13.885 1.00 96.50 181 GLU A O 1
ATOM 1472 N N . ARG A 1 182 ? -33.552 -17.001 12.576 1.00 95.69 182 ARG A N 1
ATOM 1473 C CA . ARG A 1 182 ? -34.489 -16.925 11.443 1.00 95.69 182 ARG A CA 1
ATOM 1474 C C . ARG A 1 182 ? -34.794 -18.300 10.852 1.00 95.69 182 ARG A C 1
ATOM 1476 O O . ARG A 1 182 ? -35.963 -18.634 10.682 1.00 95.69 182 ARG A O 1
ATOM 1483 N N . ASP A 1 183 ? -33.776 -19.130 10.626 1.00 95.94 183 ASP A N 1
ATOM 1484 C CA . ASP A 1 183 ? -33.972 -20.497 10.120 1.00 95.94 183 ASP A CA 1
ATOM 1485 C C . ASP A 1 183 ? -34.856 -21.328 11.068 1.00 95.94 183 ASP A C 1
ATOM 1487 O O . ASP A 1 183 ? -35.735 -22.082 10.640 1.00 95.94 183 ASP A O 1
ATOM 1491 N N . ALA A 1 184 ? -34.659 -21.181 12.382 1.00 95.44 184 ALA A N 1
ATOM 1492 C CA . ALA A 1 184 ? -35.468 -21.869 13.383 1.00 95.44 184 ALA A CA 1
ATOM 1493 C C . ALA A 1 184 ? -36.923 -21.370 13.407 1.00 95.44 184 ALA A C 1
ATOM 1495 O O . ALA A 1 184 ? -37.839 -22.171 13.619 1.00 95.44 184 ALA A O 1
ATOM 1496 N N . GLU A 1 185 ? -37.159 -20.073 13.197 1.00 95.94 185 GLU A N 1
ATOM 1497 C CA . GLU A 1 185 ? -38.505 -19.508 13.054 1.00 95.94 185 GLU A CA 1
ATOM 1498 C C . GLU A 1 185 ? -39.215 -20.037 11.804 1.00 95.94 185 GLU A C 1
ATOM 1500 O O . GLU A 1 185 ? -40.367 -20.470 11.899 1.00 95.94 185 GLU A O 1
ATOM 1505 N N . GLU A 1 186 ? -38.524 -20.103 10.664 1.00 95.62 186 GLU A N 1
ATOM 1506 C CA . GLU A 1 186 ? -39.068 -20.672 9.427 1.00 95.62 186 GLU A CA 1
ATOM 1507 C C . GLU A 1 186 ? -39.429 -22.155 9.582 1.00 95.62 186 GLU A C 1
ATOM 1509 O O . GLU A 1 186 ? -40.504 -22.590 9.160 1.00 95.62 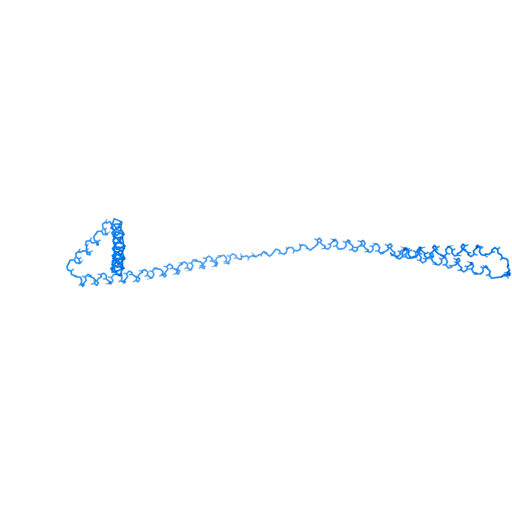186 GLU A O 1
ATOM 1514 N N . LEU A 1 187 ? -38.565 -22.946 10.226 1.00 94.25 187 LEU A N 1
ATOM 1515 C CA . LEU A 1 187 ? -38.844 -24.357 10.504 1.00 94.25 187 LEU A CA 1
ATOM 1516 C C . LEU A 1 187 ? -40.048 -24.527 11.439 1.00 94.25 187 LEU A C 1
ATOM 1518 O O . LEU A 1 187 ? -40.878 -25.410 11.214 1.00 94.25 187 LEU A O 1
ATOM 1522 N N . LYS A 1 188 ? -40.192 -23.668 12.458 1.00 94.31 188 LYS A N 1
ATOM 1523 C CA . LYS A 1 188 ? -41.372 -23.661 13.340 1.00 94.31 188 LYS A CA 1
ATOM 1524 C C . LYS A 1 188 ? -42.649 -23.289 12.587 1.00 94.31 188 LYS A C 1
ATOM 1526 O O . LYS A 1 188 ? -43.694 -23.864 12.886 1.00 94.31 188 LYS A O 1
ATOM 1531 N N . ALA A 1 189 ? -42.586 -22.350 11.644 1.00 94.31 189 ALA A N 1
ATOM 1532 C CA . ALA A 1 189 ? -43.728 -21.982 10.810 1.00 94.31 189 ALA A CA 1
ATOM 1533 C C . ALA A 1 189 ? -44.169 -23.162 9.925 1.00 94.31 189 ALA A C 1
ATOM 1535 O O . ALA A 1 189 ? -45.323 -23.580 10.001 1.00 94.31 189 ALA A O 1
ATOM 1536 N N . LYS A 1 190 ? -43.231 -23.799 9.211 1.00 93.50 190 LYS A N 1
ATOM 1537 C CA . LYS A 1 190 ? -43.504 -24.991 8.382 1.00 93.50 190 LYS A CA 1
ATOM 1538 C C . LYS A 1 190 ? -44.054 -26.170 9.195 1.00 93.50 190 LYS A C 1
ATOM 1540 O O . LYS A 1 190 ? -44.948 -26.884 8.743 1.00 93.50 190 LYS A O 1
ATOM 1545 N N . ALA A 1 191 ? -43.554 -26.374 10.415 1.00 92.19 191 ALA A N 1
ATOM 1546 C CA . ALA A 1 191 ? -44.051 -27.417 11.315 1.00 92.19 191 ALA A CA 1
ATOM 1547 C C . ALA A 1 191 ? -45.488 -27.159 11.808 1.00 92.19 191 ALA A C 1
ATOM 1549 O O . ALA A 1 191 ? -46.203 -28.106 12.126 1.00 92.19 191 ALA A O 1
ATOM 1550 N N . LYS A 1 192 ? -45.923 -25.892 11.886 1.00 91.12 192 LYS A N 1
ATOM 1551 C CA . LYS A 1 192 ? -47.312 -25.537 12.218 1.00 91.12 192 LYS A CA 1
ATOM 1552 C C . LYS A 1 192 ? -48.262 -25.712 11.034 1.00 91.12 192 LYS A C 1
ATOM 1554 O O . LYS A 1 192 ? -49.408 -26.061 11.262 1.00 91.12 192 LYS A O 1
ATOM 1559 N N . GLU A 1 193 ? -47.802 -25.478 9.807 1.00 87.69 193 GLU A N 1
ATOM 1560 C CA . GLU A 1 193 ? -48.612 -25.648 8.588 1.00 87.69 193 GLU A CA 1
ATOM 1561 C C . GLU A 1 193 ? -48.822 -27.118 8.193 1.00 87.69 193 GLU A C 1
ATOM 1563 O O . GLU A 1 193 ? -49.781 -27.444 7.501 1.00 87.69 193 GLU A O 1
ATOM 1568 N N . SER A 1 194 ? -47.929 -28.012 8.622 1.00 77.81 194 SER A N 1
ATOM 1569 C CA . SER A 1 194 ? -47.972 -29.449 8.306 1.00 77.81 194 SER A CA 1
ATOM 1570 C C . SER A 1 194 ? -48.763 -30.298 9.314 1.00 77.81 194 SER A C 1
ATOM 1572 O O . SER A 1 194 ? -48.730 -31.527 9.228 1.00 77.81 194 SER A O 1
ATOM 1574 N N . ARG A 1 195 ? -49.465 -29.668 10.263 1.00 59.94 195 ARG A N 1
ATOM 1575 C CA . ARG A 1 195 ? -50.224 -30.323 11.335 1.00 59.94 195 ARG A CA 1
ATOM 1576 C C . ARG A 1 195 ? -51.698 -29.952 11.271 1.00 59.94 195 ARG A C 1
ATOM 1578 O O . ARG A 1 195 ? -52.515 -30.860 11.533 1.00 59.94 195 ARG A O 1
#

Sequence (195 aa):
MSEVVLQAIVDKLEAIEIALLKQQTMPIDDEVPRSTLIKLEAFKSELSMIAAKVRISNERLNEIWERLDSYILKRDEHVKNSVTYHLHLNKSLRISLALFICLVVLLITCMNTYNSTKQFEANDIKYRALKMSGGKNLVRLLYYIDSSYNFNPDSLRQTTIQQEDRLAEQTKLLRLAGEKERDAEELKAKAKESR

Radius of gyration: 58.9 Å; chains: 1; bounding box: 81×86×147 Å

pLDDT: mean 78.66, std 16.51, range [38.53, 97.88]